Protein AF-0000000067173196 (afdb_homodimer)

Radius of gyration: 16.5 Å; Cα contacts (8 Å, |Δi|>4): 443; chains: 2; bounding box: 30×44×37 Å

pLDDT: mean 97.69, std 2.8, range [72.38, 98.94]

Organism: Mycolicibacterium smegmatis (strain ATCC 700084 / mc(2)155) (NCBI:txid246196)

Nearest PDB structures (foldseek):
  2fiu-assembly1_B  TM=9.518E-01  e=3.172E-11  Agrobacterium fabrum str. C58
  3lo3-assembly2_C  TM=9.460E-01  e=4.181E-09  Colwellia psychrerythraea 34H
  3kng-assembly1_B  TM=7.321E-01  e=1.560E-05  Streptomyces nogalater
  2gff-assembly1_A  TM=6.167E-01  e=2.262E-04  Yersinia pestis
  1xbw-assembly2_D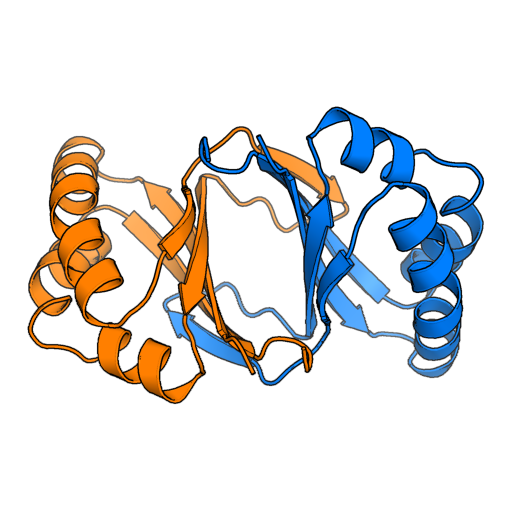  TM=5.711E-01  e=4.453E-02  Staphylococcus aureus subsp. aureus MW2

Solvent-accessible surface area (backbone atoms only — not comparable to full-atom values): 9704 Å² total; per-residue (Å²): 84,37,15,34,40,42,36,37,37,45,77,75,32,67,70,50,37,54,53,23,66,67,47,40,55,64,34,40,48,74,43,59,26,46,73,50,20,74,54,40,66,72,44,77,74,35,64,84,60,75,76,80,31,46,32,33,34,41,20,64,21,58,69,37,45,51,50,38,77,69,26,82,69,34,44,66,26,50,55,39,36,60,74,10,28,52,46,24,29,35,40,35,32,30,43,80,126,84,36,15,34,40,40,36,36,36,45,76,76,31,67,70,50,36,54,53,22,67,67,47,42,56,64,36,39,48,73,42,59,29,45,72,50,20,73,53,40,65,71,44,78,73,34,64,84,59,76,76,77,32,47,32,34,33,41,20,64,22,58,68,39,44,50,50,37,76,69,25,80,69,34,45,64,26,51,55,40,36,61,74,10,29,53,45,24,27,35,41,35,32,29,43,78,126

Structure (mmCIF, N/CA/C/O backbone):
data_AF-0000000067173196-model_v1
#
loop_
_entity.id
_entity.type
_entity.pdbx_description
1 polymer 'DUF1330 domain-containing protein'
#
loop_
_atom_site.group_PDB
_atom_site.id
_atom_site.type_symbol
_atom_site.label_atom_id
_atom_site.label_alt_id
_atom_site.label_comp_id
_atom_site.label_asym_id
_atom_site.label_entity_id
_atom_site.label_seq_id
_atom_site.pdbx_PDB_ins_code
_atom_site.Cartn_x
_atom_site.Cartn_y
_atom_site.Cartn_z
_atom_site.occupancy
_atom_site.B_iso_or_equiv
_atom_site.auth_seq_id
_atom_site.auth_comp_id
_atom_site.auth_asym_id
_atom_site.auth_atom_id
_atom_site.pdbx_PDB_model_num
ATOM 1 N N . MET A 1 1 ? -9.531 -6.77 12.766 1 94.38 1 MET A N 1
ATOM 2 C CA . MET A 1 1 ? -8.719 -6.84 11.562 1 94.38 1 MET A CA 1
ATOM 3 C C . MET A 1 1 ? -8.109 -5.48 11.234 1 94.38 1 MET A C 1
ATOM 5 O O . MET A 1 1 ? -8.805 -4.461 11.258 1 94.38 1 MET A O 1
ATOM 9 N N . SER A 1 2 ? -6.848 -5.414 10.953 1 98.56 2 SER A N 1
ATOM 10 C CA . SER A 1 2 ? -6.16 -4.152 10.703 1 98.56 2 SER A CA 1
ATOM 11 C C . SER A 1 2 ? -6.695 -3.471 9.445 1 98.56 2 SER A C 1
ATOM 13 O O . SER A 1 2 ? -7.41 -4.09 8.656 1 98.56 2 SER A O 1
ATOM 15 N N . ALA A 1 3 ? -6.457 -2.217 9.352 1 98.88 3 ALA A N 1
ATOM 16 C CA . ALA A 1 3 ? -6.738 -1.429 8.148 1 98.88 3 ALA A CA 1
ATOM 17 C C . ALA A 1 3 ? -5.516 -0.627 7.723 1 98.88 3 ALA A C 1
ATOM 19 O O . ALA A 1 3 ? -4.652 -0.306 8.547 1 98.88 3 ALA A O 1
ATOM 20 N N . TYR A 1 4 ? -5.473 -0.338 6.449 1 98.94 4 TYR A N 1
ATOM 21 C CA . TYR A 1 4 ? -4.312 0.361 5.91 1 98.94 4 TYR A CA 1
ATOM 22 C C . TYR A 1 4 ? -4.738 1.575 5.094 1 98.94 4 TYR A C 1
ATOM 24 O O . TYR A 1 4 ? -5.703 1.511 4.332 1 98.94 4 TYR A O 1
ATOM 32 N N . VAL A 1 5 ? -4.082 2.668 5.309 1 98.94 5 VAL A N 1
ATOM 33 C CA . VAL A 1 5 ? -4.184 3.85 4.457 1 98.94 5 VAL A CA 1
ATOM 34 C C . VAL A 1 5 ? -2.938 3.967 3.584 1 98.94 5 VAL A C 1
ATOM 36 O O . VAL A 1 5 ? -1.813 3.92 4.086 1 98.94 5 VAL A O 1
ATOM 39 N N . ILE A 1 6 ? -3.145 4.023 2.283 1 98.88 6 ILE A N 1
ATOM 40 C CA . ILE A 1 6 ? -2.055 4.211 1.332 1 98.88 6 ILE A CA 1
ATOM 41 C C . ILE A 1 6 ? -2.156 5.598 0.699 1 98.88 6 ILE A C 1
ATOM 43 O O . ILE A 1 6 ? -3.23 6.004 0.251 1 98.88 6 ILE A O 1
ATOM 47 N N . SER A 1 7 ? -1.082 6.297 0.733 1 98.69 7 SER A N 1
ATOM 48 C CA . SER A 1 7 ? -1.033 7.602 0.083 1 98.69 7 SER A CA 1
ATOM 49 C C . SER A 1 7 ? 0.011 7.625 -1.028 1 98.69 7 SER A C 1
ATOM 51 O O . SER A 1 7 ? 1.166 7.258 -0.81 1 98.69 7 SER A O 1
ATOM 53 N N . ASP A 1 8 ? -0.326 7.949 -2.213 1 98.25 8 ASP A N 1
ATOM 54 C CA . ASP A 1 8 ? 0.498 8.297 -3.367 1 98.25 8 ASP A CA 1
ATOM 55 C C . ASP A 1 8 ? 0.596 9.812 -3.539 1 98.25 8 ASP A C 1
ATOM 57 O O . ASP A 1 8 ? -0.374 10.461 -3.938 1 98.25 8 ASP A O 1
ATOM 61 N N . ILE A 1 9 ? 1.762 10.367 -3.24 1 98.19 9 ILE A N 1
ATOM 62 C CA . ILE A 1 9 ? 1.928 11.805 -3.055 1 98.19 9 ILE A CA 1
ATOM 63 C C . ILE A 1 9 ? 2.842 12.367 -4.141 1 98.19 9 ILE A C 1
ATOM 65 O O . ILE A 1 9 ? 3.959 11.875 -4.332 1 98.19 9 ILE A O 1
ATOM 69 N N . GLU A 1 10 ? 2.367 13.273 -4.914 1 98.19 10 GLU A N 1
ATOM 70 C CA . GLU A 1 10 ? 3.182 14.141 -5.754 1 98.19 10 GLU A CA 1
ATOM 71 C C . GLU A 1 10 ? 3.373 15.508 -5.102 1 98.19 10 GLU A C 1
ATOM 73 O O . GLU A 1 10 ? 2.438 16.312 -5.039 1 98.19 10 GLU A O 1
ATOM 78 N N . ILE A 1 11 ? 4.555 15.797 -4.684 1 98.19 11 ILE A N 1
ATOM 79 C CA . ILE A 1 11 ? 4.836 17.031 -3.941 1 98.19 11 ILE A CA 1
ATOM 80 C C . ILE A 1 11 ? 4.984 18.188 -4.914 1 98.19 11 ILE A C 1
ATOM 82 O O . ILE A 1 11 ? 5.781 18.125 -5.852 1 98.19 11 ILE A O 1
ATOM 86 N N . VAL A 1 12 ? 4.227 19.266 -4.68 1 97.81 12 VAL A N 1
ATOM 87 C CA . VAL A 1 12 ? 4.277 20.438 -5.555 1 97.81 12 VAL A CA 1
ATOM 88 C C . VAL A 1 12 ? 4.883 21.625 -4.805 1 97.81 12 VAL A C 1
ATOM 90 O O . VAL A 1 12 ? 5.402 22.547 -5.422 1 97.81 12 VAL A O 1
ATOM 93 N N . ASP A 1 13 ? 4.84 21.641 -3.479 1 98.38 13 ASP A N 1
ATOM 94 C CA . ASP A 1 13 ? 5.445 22.641 -2.59 1 98.38 13 ASP A CA 1
ATOM 95 C C . ASP A 1 13 ? 6.246 21.953 -1.481 1 98.38 13 ASP A C 1
ATOM 97 O O . ASP A 1 13 ? 5.727 21.719 -0.391 1 98.38 13 ASP A O 1
ATOM 101 N N . PRO A 1 14 ? 7.512 21.719 -1.733 1 97.56 14 PRO A N 1
ATOM 102 C CA . PRO A 1 14 ? 8.336 20.953 -0.8 1 97.56 14 PRO A CA 1
ATOM 103 C C . PRO A 1 14 ? 8.391 21.578 0.593 1 97.56 14 PRO A C 1
ATOM 105 O O . PRO A 1 14 ? 8.422 20.859 1.595 1 97.56 14 PRO A O 1
ATOM 108 N N . ALA A 1 15 ? 8.406 22.922 0.618 1 97.81 15 ALA A N 1
ATOM 109 C CA . ALA A 1 15 ? 8.484 23.578 1.921 1 97.81 15 ALA A CA 1
ATOM 110 C C . ALA A 1 15 ? 7.23 23.312 2.746 1 97.81 15 ALA A C 1
ATOM 112 O O . ALA A 1 15 ? 7.32 22.922 3.914 1 97.81 15 ALA A O 1
ATOM 113 N N . ALA A 1 16 ? 6.102 23.531 2.156 1 97.75 16 ALA A N 1
ATOM 114 C CA . ALA A 1 16 ? 4.84 23.266 2.842 1 97.75 16 ALA A CA 1
ATOM 115 C C . ALA A 1 16 ? 4.711 21.781 3.18 1 97.75 16 ALA A C 1
ATOM 117 O O . ALA A 1 16 ? 4.172 21.422 4.23 1 97.75 16 ALA A O 1
ATOM 118 N N . PHE A 1 17 ? 5.246 20.891 2.334 1 98.31 17 PHE A N 1
ATOM 119 C CA . PHE A 1 17 ? 5.137 19.453 2.574 1 98.31 17 PHE A CA 1
ATOM 120 C C . PHE A 1 17 ? 5.992 19.031 3.762 1 98.31 17 PHE A C 1
ATOM 122 O O . PHE A 1 17 ? 5.629 18.125 4.504 1 98.31 17 PHE A O 1
ATOM 129 N N . GLU A 1 18 ? 7.121 19.703 3.986 1 97.69 18 GLU A N 1
ATOM 130 C CA . GLU A 1 18 ? 7.926 19.422 5.172 1 97.69 18 GLU A CA 1
ATOM 131 C C . GLU A 1 18 ? 7.148 19.734 6.449 1 97.69 18 GLU A C 1
ATOM 133 O O . GLU A 1 18 ? 7.266 19 7.441 1 97.69 18 GLU A O 1
ATOM 138 N N . GLU A 1 19 ? 6.406 20.781 6.434 1 96.38 19 GLU A N 1
ATOM 139 C CA . GLU A 1 19 ? 5.543 21.094 7.562 1 96.38 19 GLU A CA 1
ATOM 140 C C . GLU A 1 19 ? 4.516 20 7.805 1 96.38 19 GLU A C 1
ATOM 142 O O . GLU A 1 19 ? 4.285 19.594 8.945 1 96.38 19 GLU A O 1
ATOM 147 N N . TYR A 1 20 ? 3.93 19.516 6.754 1 98.19 20 TYR A N 1
ATOM 148 C CA . TYR A 1 20 ? 2.967 18.422 6.848 1 98.19 20 TYR A CA 1
ATOM 149 C C . TYR A 1 20 ? 3.59 17.203 7.512 1 98.19 20 TYR A C 1
ATOM 151 O O . TYR A 1 20 ? 2.975 16.562 8.375 1 98.19 20 TYR A O 1
ATOM 159 N N . LYS A 1 21 ? 4.809 16.859 7.148 1 97.19 21 LYS A N 1
ATOM 160 C CA . LYS A 1 21 ? 5.492 15.68 7.676 1 97.19 21 LYS A CA 1
ATOM 161 C C . LYS A 1 21 ? 5.66 15.773 9.188 1 97.19 21 LYS A C 1
ATOM 163 O O . LYS A 1 21 ? 5.668 14.75 9.883 1 97.19 21 LYS A O 1
ATOM 168 N N . THR A 1 22 ? 5.719 16.984 9.695 1 95.81 22 THR A N 1
ATOM 169 C CA . THR A 1 22 ? 5.879 17.203 11.125 1 95.81 22 THR A CA 1
ATOM 170 C C . THR A 1 22 ? 4.531 17.125 11.836 1 95.81 22 THR A C 1
ATOM 172 O O . THR A 1 22 ? 4.449 16.656 12.977 1 95.81 22 THR A O 1
ATOM 175 N N . LEU A 1 23 ? 3.469 17.469 11.164 1 95.5 23 LEU A N 1
ATOM 176 C CA . LEU A 1 23 ? 2.154 17.625 11.773 1 95.5 23 LEU A CA 1
ATOM 177 C C . LEU A 1 23 ? 1.414 16.297 11.797 1 95.5 23 LEU A C 1
ATOM 179 O O . LEU A 1 23 ? 0.632 16.031 12.719 1 95.5 23 LEU A O 1
ATOM 183 N N . SER A 1 24 ? 1.616 15.438 10.914 1 96.62 24 SER A N 1
ATOM 184 C CA . SER A 1 24 ? 0.776 14.266 10.695 1 96.62 24 SER A CA 1
ATOM 185 C C . SER A 1 24 ? 1.05 13.18 11.734 1 96.62 24 SER A C 1
ATOM 187 O O . SER A 1 24 ? 0.118 12.617 12.305 1 96.62 24 SER A O 1
ATOM 189 N N . PRO A 1 25 ? 2.355 12.891 12.148 1 97.31 25 PRO A N 1
ATOM 190 C CA . PRO A 1 25 ? 2.641 11.688 12.938 1 97.31 25 PRO A CA 1
ATOM 191 C C . PRO A 1 25 ? 1.972 11.711 14.312 1 97.31 25 PRO A C 1
ATOM 193 O O . PRO A 1 25 ? 1.418 10.703 14.75 1 97.31 25 PRO A O 1
ATOM 196 N N . PRO A 1 26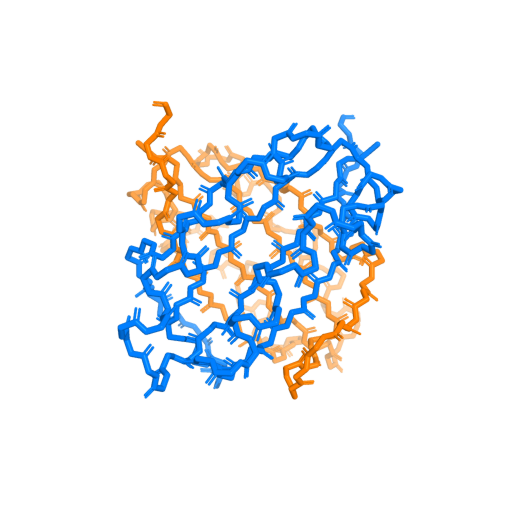 ? 1.892 12.852 14.977 1 97.44 26 PRO A N 1
ATOM 197 C CA . PRO A 1 26 ? 1.222 12.82 16.281 1 97.44 26 PRO A CA 1
ATOM 198 C C . PRO A 1 26 ? -0.246 12.414 16.172 1 97.44 26 PRO A C 1
ATOM 200 O O . PRO A 1 26 ? -0.752 11.695 17.047 1 97.44 26 PRO A O 1
ATOM 203 N N . SER A 1 27 ? -0.946 12.844 15.18 1 97.88 27 SER A N 1
ATOM 204 C CA . SER A 1 27 ? -2.35 12.477 15.008 1 97.88 27 SER A CA 1
ATOM 205 C C . SER A 1 27 ? -2.502 10.992 14.695 1 97.88 27 SER A C 1
ATOM 207 O O . SER A 1 27 ? -3.445 10.352 15.156 1 97.88 27 SER A O 1
ATOM 209 N N . VAL A 1 28 ? -1.596 10.422 13.891 1 98.56 28 VAL A N 1
ATOM 210 C CA . VAL A 1 28 ? -1.628 9.008 13.547 1 98.56 28 VAL A CA 1
ATOM 211 C C . VAL A 1 28 ? -1.532 8.164 14.812 1 98.56 28 VAL A C 1
ATOM 213 O O . VAL A 1 28 ? -2.348 7.262 15.031 1 98.56 28 VAL A O 1
ATOM 216 N N . ALA A 1 29 ? -0.597 8.508 15.688 1 98.31 29 ALA A N 1
ATOM 217 C CA . ALA A 1 29 ? -0.357 7.762 16.922 1 98.31 29 ALA A CA 1
ATOM 218 C C . ALA A 1 29 ? -1.569 7.828 17.844 1 98.31 29 ALA A C 1
ATOM 220 O O . ALA A 1 29 ? -1.91 6.84 18.5 1 98.31 29 ALA A O 1
ATOM 221 N N . LYS A 1 30 ? -2.205 8.914 17.875 1 98.06 30 LYS A N 1
ATOM 222 C CA . LYS A 1 30 ? -3.344 9.133 18.766 1 98.06 30 LYS A CA 1
ATOM 223 C C . LYS A 1 30 ? -4.469 8.141 18.469 1 98.06 30 LYS A C 1
ATOM 225 O O . LYS A 1 30 ? -5.211 7.75 19.375 1 98.06 30 LYS A O 1
ATOM 230 N N . TYR A 1 31 ? -4.578 7.715 17.266 1 98.38 31 TYR A N 1
ATOM 231 C CA . TYR A 1 31 ? -5.664 6.82 16.875 1 98.38 31 TYR A CA 1
ATOM 232 C C . TYR A 1 31 ? -5.152 5.398 16.672 1 98.38 31 TYR A C 1
ATOM 234 O O . TYR A 1 31 ? -5.793 4.598 15.984 1 98.38 31 TYR A O 1
ATOM 242 N N . GLY A 1 32 ? -3.943 5.164 17.219 1 98.31 32 GLY A N 1
ATOM 243 C CA . GLY A 1 32 ? -3.408 3.811 17.234 1 98.31 32 GLY A CA 1
ATOM 244 C C . GLY A 1 32 ? -2.746 3.42 15.93 1 98.31 32 GLY A C 1
ATOM 245 O O . GLY A 1 32 ? -2.492 2.238 15.68 1 98.31 32 GLY A O 1
ATOM 246 N N . GLY A 1 33 ? -2.459 4.395 15.078 1 98.62 33 GLY A N 1
ATOM 247 C CA . GLY A 1 33 ? -1.819 4.109 13.805 1 98.62 33 GLY A CA 1
ATOM 248 C C . GLY A 1 33 ? -0.304 4.121 13.883 1 98.62 33 GLY A C 1
ATOM 249 O O . GLY A 1 33 ? 0.268 4.535 14.891 1 98.62 33 GLY A O 1
ATOM 250 N N . ARG A 1 34 ? 0.29 3.6 12.859 1 98.44 34 ARG A N 1
ATOM 251 C CA . ARG A 1 34 ? 1.732 3.699 12.664 1 98.44 34 ARG A CA 1
ATOM 252 C C . ARG A 1 34 ? 2.09 3.656 11.18 1 98.44 34 ARG A C 1
ATOM 254 O O . ARG A 1 34 ? 1.348 3.09 10.375 1 98.44 34 ARG A O 1
ATOM 261 N N . PHE A 1 35 ? 3.246 4.207 10.891 1 98.69 35 PHE A N 1
ATOM 262 C CA . PHE A 1 35 ? 3.77 4.141 9.531 1 98.69 35 PHE A CA 1
ATOM 263 C C . PHE A 1 35 ? 4.492 2.82 9.289 1 98.69 35 PHE A C 1
ATOM 265 O O . PHE A 1 35 ? 5.359 2.43 10.078 1 98.69 35 PHE A O 1
ATOM 272 N N . LEU A 1 36 ? 4.133 2.193 8.258 1 98.81 36 LEU A N 1
ATOM 273 C CA . LEU A 1 36 ? 4.891 1.038 7.789 1 98.81 36 LEU A CA 1
ATOM 274 C C . LEU A 1 36 ? 5.922 1.451 6.746 1 98.81 36 LEU A C 1
ATOM 276 O O . LEU A 1 36 ? 7.031 0.919 6.719 1 98.81 36 LEU A O 1
ATOM 280 N N . ALA A 1 37 ? 5.562 2.336 5.855 1 98.81 37 ALA A N 1
ATOM 281 C CA . ALA A 1 37 ? 6.395 3.008 4.863 1 98.81 37 ALA A CA 1
ATOM 282 C C . ALA A 1 37 ? 6.066 4.496 4.785 1 98.81 37 ALA A C 1
ATOM 284 O O . ALA A 1 37 ? 4.906 4.891 4.914 1 98.81 37 ALA A O 1
ATOM 285 N N . ARG A 1 38 ? 7.051 5.328 4.559 1 98.5 38 ARG A N 1
ATOM 286 C CA . ARG A 1 38 ? 6.879 6.777 4.59 1 98.5 38 ARG A CA 1
ATOM 287 C C . ARG A 1 38 ? 7.887 7.469 3.676 1 98.5 38 ARG A C 1
ATOM 289 O O . ARG A 1 38 ? 8.766 8.195 4.148 1 98.5 38 ARG A O 1
ATOM 296 N N . GLY A 1 39 ? 7.719 7.148 2.312 1 98.12 39 GLY A N 1
ATOM 297 C CA . GLY A 1 39 ? 8.57 7.793 1.325 1 98.12 39 GLY A CA 1
ATOM 298 C C . GLY A 1 39 ? 9.883 7.066 1.105 1 98.12 39 GLY A C 1
ATOM 299 O O . GLY A 1 39 ? 10.852 7.664 0.638 1 98.12 39 GLY A O 1
ATOM 300 N N . GLY A 1 40 ? 10 5.848 1.489 1 97.81 40 GLY A N 1
ATOM 301 C CA . GLY A 1 40 ? 11.203 5.059 1.25 1 97.81 40 GLY A CA 1
ATOM 302 C C . GLY A 1 40 ? 11.445 4.773 -0.22 1 97.81 40 GLY A C 1
ATOM 303 O O . GLY A 1 40 ? 10.641 5.164 -1.074 1 97.81 40 GLY A O 1
ATOM 304 N N . ASP A 1 41 ? 12.625 4.152 -0.487 1 98.12 41 ASP A N 1
ATOM 305 C CA . ASP A 1 41 ? 12.953 3.803 -1.864 1 98.12 41 ASP A CA 1
ATOM 306 C C . ASP A 1 41 ? 11.797 3.082 -2.545 1 98.12 41 ASP A C 1
ATOM 308 O O . ASP A 1 41 ? 11.18 2.193 -1.953 1 98.12 41 ASP A O 1
ATOM 312 N N . LEU A 1 42 ? 11.516 3.518 -3.76 1 98.56 42 LEU A N 1
ATOM 313 C CA . LEU A 1 42 ? 10.367 3.02 -4.512 1 98.56 42 LEU A CA 1
ATOM 314 C C . LEU A 1 42 ? 10.805 2.459 -5.863 1 98.56 42 LEU A C 1
ATOM 316 O O . LEU A 1 42 ? 11.57 3.1 -6.586 1 98.56 42 LEU A O 1
ATOM 320 N N . GLU A 1 43 ? 10.398 1.263 -6.125 1 98.44 43 GLU A N 1
ATOM 321 C CA . GLU A 1 43 ? 10.609 0.646 -7.43 1 98.44 43 GLU A CA 1
ATOM 322 C C . GLU A 1 43 ? 9.281 0.333 -8.109 1 98.44 43 GLU A C 1
ATOM 324 O O . GLU A 1 43 ? 8.398 -0.293 -7.512 1 98.44 43 GLU A O 1
ATOM 329 N N . ILE A 1 44 ? 9.141 0.84 -9.359 1 98.31 44 ILE A N 1
ATOM 330 C CA . ILE A 1 44 ? 8.008 0.463 -10.195 1 98.31 44 ILE A CA 1
ATOM 331 C C . ILE A 1 44 ? 8.32 -0.836 -10.93 1 98.31 44 ILE A C 1
ATOM 333 O O . ILE A 1 44 ? 9.266 -0.896 -11.727 1 98.31 44 ILE A O 1
ATOM 337 N N . LEU A 1 45 ? 7.523 -1.85 -10.734 1 98.19 45 LEU A N 1
ATOM 338 C CA . LEU A 1 45 ? 7.879 -3.178 -11.227 1 98.19 45 LEU A CA 1
ATOM 339 C C . LEU A 1 45 ? 7.023 -3.562 -12.43 1 98.19 45 LEU A C 1
ATOM 341 O O . LEU A 1 45 ? 7.508 -4.215 -13.359 1 98.19 45 LEU A O 1
ATOM 345 N N . GLU A 1 46 ? 5.781 -3.277 -12.344 1 97.75 46 GLU A N 1
ATOM 346 C CA . GLU A 1 46 ? 4.863 -3.551 -13.445 1 97.75 46 GLU A CA 1
ATOM 347 C C . GLU A 1 46 ? 3.832 -2.438 -13.594 1 97.75 46 GLU A C 1
ATOM 349 O O . GLU A 1 46 ? 3.412 -1.836 -12.602 1 97.75 46 GLU A O 1
ATOM 354 N N . GLY A 1 47 ? 3.406 -2.164 -14.844 1 96.69 47 GLY A N 1
ATOM 355 C CA . GLY A 1 47 ? 2.199 -1.414 -15.148 1 96.69 47 GLY A CA 1
ATOM 356 C C . GLY A 1 47 ? 2.438 0.08 -15.258 1 96.69 47 GLY A C 1
ATOM 357 O O . GLY A 1 47 ? 3.584 0.532 -15.266 1 96.69 47 GLY A O 1
ATOM 358 N N . ASP A 1 48 ? 1.308 0.822 -15.344 1 93.94 48 ASP A N 1
ATOM 359 C CA . ASP A 1 48 ? 1.366 2.246 -15.656 1 93.94 48 ASP A CA 1
ATOM 360 C C . ASP A 1 48 ? 1.183 3.094 -14.398 1 93.94 48 ASP A C 1
ATOM 362 O O . ASP A 1 48 ? 1.285 4.32 -14.453 1 93.94 48 ASP A O 1
ATOM 366 N N . TRP A 1 49 ? 0.872 2.42 -13.266 1 95.12 49 TRP A N 1
ATOM 367 C CA . TRP A 1 49 ? 0.869 3.152 -12.008 1 95.12 49 TRP A CA 1
ATOM 368 C C . TRP A 1 49 ? 2.287 3.533 -11.594 1 95.12 49 TRP A C 1
ATOM 370 O O . TRP A 1 49 ? 3.09 2.67 -11.234 1 95.12 49 TRP A O 1
ATOM 380 N N . VAL A 1 50 ? 2.539 4.883 -11.656 1 94.94 50 VAL A N 1
ATOM 381 C CA . VAL A 1 50 ? 3.887 5.375 -11.391 1 94.94 50 VAL A CA 1
ATOM 382 C C . VAL A 1 50 ? 3.857 6.355 -10.219 1 94.94 50 VAL A C 1
ATOM 384 O O . VAL A 1 50 ? 4.066 7.559 -10.406 1 94.94 50 VAL A O 1
ATOM 387 N N . PRO A 1 51 ? 3.648 5.82 -9.062 1 96.88 51 PRO A N 1
ATOM 388 C CA . PRO A 1 51 ? 3.662 6.707 -7.891 1 96.88 51 PRO A CA 1
ATOM 389 C C . PRO A 1 51 ? 5.027 7.344 -7.652 1 96.88 51 PRO A C 1
ATOM 391 O O . PRO A 1 51 ? 6.047 6.824 -8.109 1 96.88 51 PRO A O 1
ATOM 394 N N . GLN A 1 52 ? 5.016 8.461 -6.988 1 95.62 52 GLN A N 1
ATOM 395 C CA . GLN A 1 52 ? 6.27 9.164 -6.734 1 95.62 52 GLN A CA 1
ATOM 396 C C . GLN A 1 52 ? 6.723 8.969 -5.289 1 95.62 52 GLN A C 1
ATOM 398 O O . GLN A 1 52 ? 7.902 8.727 -5.031 1 95.62 52 GLN A O 1
ATOM 403 N N . ARG A 1 53 ? 5.895 9.234 -4.305 1 98.12 53 ARG A N 1
ATOM 404 C CA . ARG A 1 53 ? 6.145 9.047 -2.881 1 98.12 53 ARG A CA 1
ATOM 405 C C . ARG A 1 53 ? 4.996 8.289 -2.221 1 98.12 53 ARG A C 1
ATOM 407 O O . ARG A 1 53 ? 3.848 8.734 -2.264 1 98.12 53 ARG A O 1
ATOM 414 N N . LEU A 1 54 ? 5.316 7.152 -1.646 1 98.69 54 LEU A N 1
ATOM 415 C CA . LEU A 1 54 ? 4.27 6.336 -1.046 1 98.69 54 LEU A CA 1
ATOM 416 C C . LEU A 1 54 ? 4.418 6.289 0.471 1 98.69 54 LEU A C 1
ATOM 418 O O . LEU A 1 54 ? 5.531 6.195 0.987 1 98.69 54 LEU A O 1
ATOM 422 N N . ALA A 1 55 ? 3.307 6.363 1.122 1 98.81 55 ALA A N 1
ATOM 423 C CA . ALA A 1 55 ? 3.229 6.004 2.535 1 98.81 55 ALA A CA 1
ATOM 424 C C . ALA A 1 55 ? 2.186 4.914 2.768 1 98.81 55 ALA A C 1
ATOM 426 O O . ALA A 1 55 ? 1.185 4.84 2.053 1 98.81 55 ALA A O 1
ATOM 427 N N . ILE A 1 56 ? 2.492 4.059 3.627 1 98.94 56 ILE A N 1
ATOM 428 C CA . ILE A 1 56 ? 1.56 3.059 4.133 1 98.94 56 ILE A CA 1
ATOM 429 C C . ILE A 1 56 ? 1.392 3.223 5.641 1 98.94 56 ILE A C 1
ATOM 431 O O . ILE A 1 56 ? 2.369 3.166 6.391 1 98.94 56 ILE A O 1
ATOM 435 N N . LEU A 1 57 ? 0.188 3.439 6.066 1 98.88 57 LEU A N 1
ATOM 436 C CA . LEU A 1 57 ? -0.154 3.49 7.484 1 98.88 57 LEU A CA 1
ATOM 437 C C . LEU A 1 57 ? -1.003 2.287 7.883 1 98.88 57 LEU A C 1
ATOM 439 O O . LEU A 1 57 ? -1.886 1.869 7.129 1 98.88 57 LEU A O 1
ATOM 443 N N . GLU A 1 58 ? -0.763 1.782 9.031 1 98.88 58 GLU A N 1
ATOM 444 C CA . GLU A 1 58 ? -1.563 0.714 9.617 1 98.88 58 GLU A CA 1
ATOM 445 C C . GLU A 1 58 ? -2.338 1.215 10.836 1 98.88 58 GLU A C 1
ATOM 447 O O . GLU A 1 58 ? -1.791 1.933 11.672 1 98.88 58 GLU A O 1
ATOM 452 N N . PHE A 1 59 ? -3.574 0.862 10.906 1 98.88 59 PHE A N 1
ATOM 453 C CA . PHE A 1 59 ? -4.441 1.114 12.055 1 98.88 59 PHE A CA 1
ATOM 454 C C . PHE A 1 59 ? -5 -0.191 12.609 1 98.88 59 PHE A C 1
ATOM 456 O O . PHE A 1 59 ? -5.016 -1.21 11.914 1 98.88 59 PHE A O 1
ATOM 463 N N . PRO A 1 60 ? -5.492 -0.149 13.867 1 98.69 60 PRO A N 1
ATOM 464 C CA . PRO A 1 60 ? -6.023 -1.38 14.461 1 98.69 60 PRO A CA 1
ATOM 465 C C . PRO A 1 60 ? -7.23 -1.927 13.703 1 98.69 60 PRO A C 1
ATOM 467 O O . PRO A 1 60 ? -7.465 -3.137 13.703 1 98.69 60 PRO A O 1
ATOM 470 N N . ASP A 1 61 ? -8.039 -1.069 13.156 1 98.5 61 ASP A N 1
ATOM 471 C CA . ASP A 1 61 ? -9.195 -1.453 12.352 1 98.5 61 ASP A CA 1
ATOM 472 C C . ASP A 1 61 ? -9.68 -0.284 11.5 1 98.5 61 ASP A C 1
ATOM 474 O O . ASP A 1 61 ? -9.125 0.816 11.57 1 98.5 61 ASP A O 1
ATOM 478 N N . VAL A 1 62 ? -10.648 -0.562 10.672 1 98.44 62 VAL A N 1
ATOM 479 C CA . VAL A 1 62 ? -11.18 0.425 9.734 1 98.44 62 VAL A CA 1
ATOM 480 C C . VAL A 1 62 ? -11.766 1.606 10.508 1 98.44 62 VAL A C 1
ATOM 482 O O . VAL A 1 62 ? -11.602 2.76 10.102 1 98.44 62 VAL A O 1
ATOM 485 N N . ASP A 1 63 ? -12.484 1.349 11.609 1 98.56 63 ASP A N 1
ATOM 486 C CA . ASP A 1 63 ? -13.094 2.424 12.383 1 98.56 63 ASP A CA 1
ATOM 487 C C . ASP A 1 63 ? -12.031 3.391 12.906 1 98.56 63 ASP A C 1
ATOM 489 O O . ASP A 1 63 ? -12.219 4.609 12.867 1 98.56 63 ASP A O 1
ATOM 493 N N . ALA A 1 64 ? -10.953 2.875 13.352 1 98.75 64 ALA A N 1
ATOM 494 C CA . ALA A 1 64 ? -9.859 3.713 13.844 1 98.75 64 ALA A CA 1
ATOM 495 C C . ALA A 1 64 ? -9.273 4.562 12.719 1 98.75 64 ALA A C 1
ATOM 497 O O . ALA A 1 64 ? -8.992 5.746 12.906 1 98.75 64 ALA A O 1
ATOM 498 N N . ALA A 1 65 ? -9.047 3.986 11.57 1 98.81 65 ALA A N 1
ATOM 499 C CA . ALA A 1 65 ? -8.531 4.719 10.422 1 98.81 65 ALA A CA 1
ATOM 500 C C . ALA A 1 65 ? -9.469 5.855 10.023 1 98.81 65 ALA A C 1
ATOM 502 O O . ALA A 1 65 ? -9.023 6.984 9.797 1 98.81 65 ALA A O 1
ATOM 503 N N . ARG A 1 66 ? -10.727 5.516 9.969 1 98.5 66 ARG A N 1
ATOM 504 C CA . ARG A 1 66 ? -11.719 6.52 9.594 1 98.5 66 ARG A CA 1
ATOM 505 C C . ARG A 1 66 ? -11.789 7.633 10.633 1 98.5 66 ARG A C 1
ATOM 507 O O . ARG A 1 66 ? -11.93 8.805 10.289 1 98.5 66 ARG A O 1
ATOM 514 N N . ALA A 1 67 ? -11.773 7.234 11.875 1 98.62 67 ALA A N 1
ATOM 515 C CA . ALA A 1 67 ? -11.773 8.227 12.945 1 98.62 67 ALA A CA 1
ATOM 516 C C . ALA A 1 67 ? -10.594 9.18 12.812 1 98.62 67 ALA A C 1
ATOM 518 O O . ALA A 1 67 ? -10.727 10.391 13.023 1 98.62 67 ALA A O 1
ATOM 519 N N . TRP A 1 68 ? -9.469 8.641 12.5 1 98.75 68 TRP A N 1
ATOM 520 C CA . TRP A 1 68 ? -8.297 9.477 12.273 1 98.75 68 TRP A CA 1
ATOM 521 C C . TRP A 1 68 ? -8.508 10.406 11.086 1 98.75 68 TRP A C 1
ATOM 523 O O . TRP A 1 68 ? -8.289 11.617 11.188 1 98.75 68 TRP A O 1
ATOM 533 N N . LEU A 1 69 ? -8.922 9.867 9.984 1 98.5 69 LEU A N 1
ATOM 534 C CA . LEU A 1 69 ? -9.078 10.617 8.742 1 98.5 69 LEU A CA 1
ATOM 535 C C . LEU A 1 69 ? -10.062 11.773 8.922 1 98.5 69 LEU A C 1
ATOM 537 O O . LEU A 1 69 ? -9.93 12.812 8.273 1 98.5 69 LEU A O 1
ATOM 541 N N . GLU A 1 70 ? -10.992 11.609 9.875 1 97.94 70 GLU A N 1
ATOM 542 C CA . GLU A 1 70 ? -12.031 12.609 10.086 1 97.94 70 GLU A CA 1
ATOM 543 C C . GLU A 1 70 ? -11.742 13.445 11.328 1 97.94 70 GLU A C 1
ATOM 545 O O . GLU A 1 70 ? -12.57 14.266 11.734 1 97.94 70 GLU A O 1
ATOM 550 N N . SER A 1 71 ? -10.672 13.297 11.93 1 98.25 71 SER A N 1
ATOM 551 C CA . SER A 1 71 ? -10.391 13.836 13.258 1 98.25 71 SER A CA 1
ATOM 552 C C . SER A 1 71 ? -10.008 15.312 13.18 1 98.25 71 SER A C 1
ATOM 554 O O . SER A 1 71 ? -9.43 15.758 12.188 1 98.25 71 SER A O 1
ATOM 556 N N . VAL A 1 72 ? -10.305 16.047 14.219 1 97.81 72 VAL A N 1
ATOM 557 C CA . VAL A 1 72 ? -9.898 17.438 14.359 1 97.81 72 VAL A CA 1
ATOM 558 C C . VAL A 1 72 ? -8.375 17.516 14.508 1 97.81 72 VAL A C 1
ATOM 560 O O . VAL A 1 72 ? -7.766 18.531 14.156 1 97.81 72 VAL A O 1
ATOM 563 N N . GLU A 1 73 ? -7.746 16.422 15.016 1 97.38 73 GLU A N 1
ATOM 564 C CA . GLU A 1 73 ? -6.297 16.391 15.203 1 97.38 73 GLU A CA 1
ATOM 565 C C . GLU A 1 73 ? -5.566 16.312 13.867 1 97.38 73 GLU A C 1
ATOM 567 O O . GLU A 1 73 ? -4.488 16.891 13.703 1 97.38 73 GLU A O 1
ATOM 572 N N . TYR A 1 74 ? -6.164 15.594 12.891 1 98.19 74 TYR A N 1
ATOM 573 C CA . TYR A 1 74 ? -5.504 15.414 11.602 1 98.19 74 TYR A CA 1
ATOM 574 C C . TYR A 1 74 ? -5.832 16.562 10.656 1 98.19 74 TYR A C 1
ATOM 576 O O . TYR A 1 74 ? -5.07 16.844 9.727 1 98.19 74 TYR A O 1
ATOM 584 N N . ALA A 1 75 ? -6.922 17.281 10.859 1 97.94 75 ALA A N 1
ATOM 585 C CA . ALA A 1 75 ? -7.473 18.266 9.938 1 97.94 75 ALA A CA 1
ATOM 586 C C . ALA A 1 75 ? -6.43 19.312 9.57 1 97.94 75 ALA A C 1
ATOM 588 O O . ALA A 1 75 ? -6.25 19.625 8.391 1 97.94 75 ALA A O 1
ATOM 589 N N . PRO A 1 76 ? -5.676 19.891 10.547 1 97.5 76 PRO A N 1
ATOM 590 C CA . PRO A 1 76 ? -4.672 20.891 10.148 1 97.5 76 PRO A CA 1
ATOM 591 C C . PRO A 1 76 ? -3.607 20.312 9.219 1 97.5 76 PRO A C 1
ATOM 593 O O . PRO A 1 76 ? -3.193 20.969 8.258 1 97.5 76 PRO A O 1
ATOM 596 N N . ALA A 1 77 ? -3.09 19.094 9.484 1 98.12 77 ALA A N 1
ATOM 597 C CA . ALA A 1 77 ? -2.109 18.438 8.617 1 98.12 77 ALA A CA 1
ATOM 598 C C . ALA A 1 77 ? -2.686 18.188 7.23 1 98.12 77 ALA A C 1
ATOM 600 O O . ALA A 1 77 ? -2.016 18.422 6.219 1 98.12 77 ALA A O 1
ATOM 601 N N . ARG A 1 78 ? -3.928 17.703 7.16 1 98.06 78 ARG A N 1
ATOM 602 C CA . ARG A 1 78 ? -4.598 17.453 5.891 1 98.06 78 ARG A CA 1
ATOM 603 C C . ARG A 1 78 ? -4.648 18.719 5.039 1 98.06 78 ARG A C 1
ATOM 605 O O . ARG A 1 78 ? -4.387 18.672 3.834 1 98.06 78 ARG A O 1
ATOM 612 N N . GLU A 1 79 ? -5.059 19.844 5.684 1 97.94 79 GLU A N 1
ATOM 613 C CA . GLU A 1 79 ? -5.141 21.109 4.965 1 97.94 79 GLU A CA 1
ATOM 614 C C . GLU A 1 79 ? -3.791 21.484 4.352 1 97.94 79 GLU A C 1
ATOM 616 O O . GLU A 1 79 ? -3.721 21.875 3.188 1 97.94 79 GLU A O 1
ATOM 621 N N . VAL A 1 80 ? -2.766 21.391 5.148 1 98.31 80 VAL A N 1
ATOM 622 C CA . VAL A 1 80 ? -1.426 21.703 4.66 1 98.31 80 VAL A CA 1
ATOM 623 C C . VAL A 1 80 ? -1.064 20.75 3.518 1 98.31 80 VAL A C 1
ATOM 625 O O . VAL A 1 80 ? -0.556 21.188 2.48 1 98.31 80 VAL A O 1
ATOM 628 N N . ARG A 1 81 ? -1.283 19.375 3.684 1 98.5 81 ARG A N 1
ATOM 629 C CA . ARG A 1 81 ? -0.962 18.375 2.666 1 98.5 81 ARG A CA 1
ATOM 630 C C . ARG A 1 81 ? -1.669 18.688 1.352 1 98.5 81 ARG A C 1
ATOM 632 O O . ARG A 1 81 ? -1.057 18.641 0.284 1 98.5 81 ARG A O 1
ATOM 639 N N . GLN A 1 82 ? -2.939 19.094 1.402 1 97.94 82 GLN A N 1
ATOM 640 C CA . GLN A 1 82 ? -3.754 19.328 0.215 1 97.94 82 GLN A CA 1
ATOM 641 C C . GLN A 1 82 ? -3.27 20.562 -0.55 1 97.94 82 GLN A C 1
ATOM 643 O O . GLN A 1 82 ? -3.41 20.625 -1.772 1 97.94 82 GLN A O 1
ATOM 648 N N . GLY A 1 83 ? -2.727 21.469 0.152 1 97.81 83 GLY A N 1
ATOM 649 C CA . GLY A 1 83 ? -2.143 22.625 -0.504 1 97.81 83 GLY A CA 1
ATOM 650 C C . GLY A 1 83 ? -0.742 22.375 -1.03 1 97.81 83 GLY A C 1
ATOM 651 O O . GLY A 1 83 ? -0.272 23.078 -1.927 1 97.81 83 GLY A O 1
ATOM 652 N N . ALA A 1 84 ? -0.081 21.344 -0.581 1 98.38 84 ALA A N 1
ATOM 653 C CA . ALA A 1 84 ? 1.343 21.141 -0.835 1 98.38 84 ALA A CA 1
ATOM 654 C C . ALA A 1 84 ? 1.562 20.016 -1.846 1 98.38 84 ALA A C 1
ATOM 656 O O . ALA A 1 84 ? 2.668 19.859 -2.369 1 98.38 84 ALA A O 1
ATOM 657 N N . ALA A 1 85 ? 0.503 19.188 -2.129 1 98.19 85 ALA A N 1
ATOM 658 C CA . ALA A 1 85 ? 0.707 17.969 -2.908 1 98.19 85 ALA A CA 1
ATOM 659 C C . ALA A 1 85 ? -0.588 17.531 -3.584 1 98.19 85 ALA A C 1
ATOM 661 O O . ALA A 1 85 ? -1.682 17.797 -3.086 1 98.19 85 ALA A O 1
ATOM 662 N N . LYS A 1 86 ? -0.468 16.906 -4.699 1 98 86 LYS A N 1
ATOM 663 C CA . LYS A 1 86 ? -1.526 16.062 -5.238 1 98 86 LYS A CA 1
ATOM 664 C C . LYS A 1 86 ? -1.477 14.664 -4.633 1 98 86 LYS A C 1
ATOM 666 O O . LYS A 1 86 ? -0.428 14.016 -4.637 1 98 86 LYS A O 1
ATOM 671 N N . THR A 1 87 ? -2.596 14.266 -4.117 1 98.19 87 THR A N 1
ATOM 672 C CA . THR A 1 87 ? -2.596 13.039 -3.334 1 98.19 87 THR A CA 1
ATOM 673 C C . THR A 1 87 ? -3.623 12.047 -3.881 1 98.19 87 THR A C 1
ATOM 675 O O . THR A 1 87 ? -4.762 12.422 -4.164 1 98.19 87 THR A O 1
ATOM 678 N N . GLY A 1 88 ? -3.199 10.844 -4.199 1 98.19 88 GLY A N 1
ATOM 679 C CA . GLY A 1 88 ? -4.105 9.703 -4.152 1 98.19 88 GLY A CA 1
ATOM 680 C C . GLY A 1 88 ? -4.148 9.031 -2.795 1 98.19 88 GLY A C 1
ATOM 681 O O . GLY A 1 88 ? -3.105 8.688 -2.23 1 98.19 88 GLY A O 1
ATOM 682 N N . LEU A 1 89 ? -5.301 8.914 -2.189 1 98.62 89 LEU A N 1
ATOM 683 C CA . LEU A 1 89 ? -5.469 8.367 -0.847 1 98.62 89 LEU A CA 1
ATOM 684 C C . LEU A 1 89 ? -6.559 7.301 -0.827 1 98.62 89 LEU A C 1
ATOM 686 O O . LEU A 1 89 ? -7.672 7.531 -1.302 1 98.62 89 LEU A O 1
ATOM 690 N N . VAL A 1 90 ? -6.191 6.145 -0.292 1 98.81 90 VAL A N 1
ATOM 691 C CA . VAL A 1 90 ? -7.18 5.074 -0.204 1 98.81 90 VAL A CA 1
ATOM 692 C C . VAL A 1 90 ? -7.098 4.402 1.165 1 98.81 90 VAL A C 1
ATOM 694 O O . VAL A 1 90 ? -6.086 4.52 1.859 1 98.81 90 VAL A O 1
ATOM 697 N N . LEU A 1 91 ? -8.172 3.777 1.577 1 98.88 91 LEU A N 1
ATOM 698 C CA . LEU A 1 91 ? -8.289 2.926 2.754 1 98.88 91 LEU A CA 1
ATOM 699 C C . LEU A 1 91 ? -8.664 1.5 2.359 1 98.88 91 LEU A C 1
ATOM 701 O O . LEU A 1 91 ? -9.609 1.292 1.592 1 98.88 91 LEU A O 1
ATOM 705 N N . VAL A 1 92 ? -7.871 0.54 2.838 1 98.88 92 VAL A N 1
ATOM 706 C CA . VAL A 1 92 ? -8.148 -0.849 2.484 1 98.88 92 VAL A CA 1
ATOM 707 C C . VAL A 1 92 ? -8.125 -1.716 3.742 1 98.88 92 VAL A C 1
ATOM 709 O O . VAL A 1 92 ? -7.285 -1.528 4.621 1 98.88 92 VAL A O 1
ATOM 712 N N . SER A 1 93 ? -9.078 -2.67 3.848 1 98.81 93 SER A N 1
ATOM 713 C CA . SER A 1 93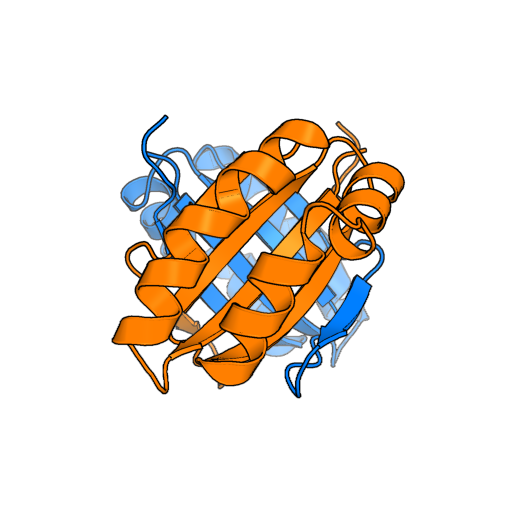 ? -9.156 -3.59 4.977 1 98.81 93 SER A CA 1
ATOM 714 C C . SER A 1 93 ? -8.07 -4.652 4.902 1 98.81 93 SER A C 1
ATOM 716 O O . SER A 1 93 ? -7.773 -5.172 3.826 1 98.81 93 SER A O 1
ATOM 718 N N . GLY A 1 94 ? -7.488 -4.938 6.094 1 98.69 94 GLY A N 1
ATOM 719 C CA . GLY A 1 94 ? -6.492 -5.992 6.176 1 98.69 94 GLY A CA 1
ATOM 720 C C . GLY A 1 94 ? -7.094 -7.387 6.168 1 98.69 94 GLY A C 1
ATOM 721 O O . GLY A 1 94 ? -8.312 -7.539 6.117 1 98.69 94 GLY A O 1
ATOM 722 N N . VAL A 1 95 ? -6.191 -8.367 6.035 1 98.38 95 VAL A N 1
ATOM 723 C CA . VAL A 1 95 ? -6.609 -9.758 6.164 1 98.38 95 VAL A CA 1
ATOM 724 C C . VAL A 1 95 ? -6.805 -10.102 7.641 1 98.38 95 VAL A C 1
ATOM 726 O O . VAL A 1 95 ? -6.254 -9.43 8.516 1 98.38 95 VAL A O 1
ATOM 729 N N . PRO A 1 96 ? -7.688 -11.102 7.879 1 92.88 96 PRO A N 1
ATOM 730 C CA . PRO A 1 96 ? -7.816 -11.539 9.266 1 92.88 96 PRO A CA 1
ATOM 731 C C . PRO A 1 96 ? -6.504 -12.055 9.852 1 92.88 96 PRO A C 1
ATOM 733 O O . PRO A 1 96 ? -5.699 -12.648 9.133 1 92.88 96 PRO A O 1
ATOM 736 N N . GLY A 1 97 ? -6.113 -11.562 11.125 1 72.38 97 GLY A N 1
ATOM 737 C CA . GLY A 1 97 ? -4.922 -12.023 11.82 1 72.38 97 GLY A CA 1
ATOM 738 C C . GLY A 1 97 ? -4.969 -13.5 12.164 1 72.38 97 GLY A C 1
ATOM 739 O O . GLY A 1 97 ? -6.043 -14.102 12.219 1 72.38 97 GLY A O 1
ATOM 740 N N . MET B 1 1 ? 15.164 -3.617 7.867 1 94.5 1 MET B N 1
ATOM 741 C CA . MET B 1 1 ? 13.969 -2.822 7.629 1 94.5 1 MET B CA 1
ATOM 742 C C . MET B 1 1 ? 13.023 -3.541 6.672 1 94.5 1 MET B C 1
ATOM 744 O O . MET B 1 1 ? 13.453 -4.051 5.633 1 94.5 1 MET B O 1
ATOM 748 N N . SER B 1 2 ? 11.766 -3.611 6.98 1 98.56 2 SER B N 1
ATOM 749 C CA . SER B 1 2 ? 10.805 -4.34 6.164 1 98.56 2 SER B CA 1
ATOM 750 C C . SER B 1 2 ? 10.648 -3.699 4.789 1 98.56 2 SER B C 1
ATOM 752 O O . SER B 1 2 ? 11.102 -2.574 4.566 1 98.56 2 SER B O 1
ATOM 754 N N . ALA B 1 3 ? 10.141 -4.441 3.879 1 98.88 3 ALA B N 1
ATOM 755 C CA . ALA B 1 3 ? 9.758 -3.963 2.553 1 98.88 3 ALA B CA 1
ATOM 756 C C . ALA B 1 3 ? 8.328 -4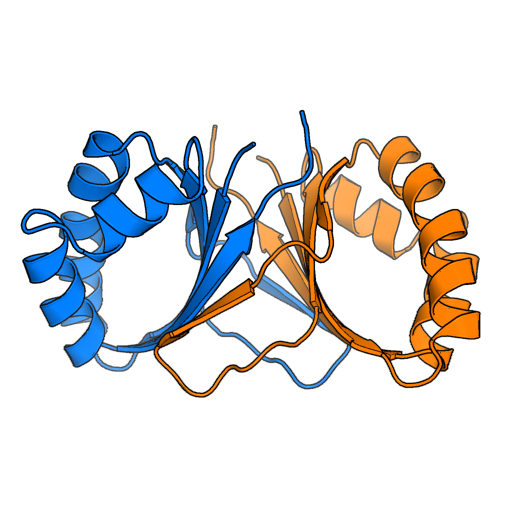.379 2.209 1 98.88 3 ALA B C 1
ATOM 758 O O . ALA B 1 3 ? 7.82 -5.371 2.734 1 98.88 3 ALA B O 1
ATOM 759 N N . TYR B 1 4 ? 7.734 -3.604 1.35 1 98.94 4 TYR B N 1
ATOM 760 C CA . TYR B 1 4 ? 6.344 -3.857 1.001 1 98.94 4 TYR B CA 1
ATOM 761 C C . TYR B 1 4 ? 6.156 -3.904 -0.511 1 98.94 4 TYR B C 1
ATOM 763 O O . TYR B 1 4 ? 6.73 -3.09 -1.238 1 98.94 4 TYR B O 1
ATOM 771 N N . VAL B 1 5 ? 5.438 -4.863 -0.966 1 98.94 5 VAL B N 1
ATOM 772 C CA . VAL B 1 5 ? 4.957 -4.922 -2.342 1 98.94 5 VAL B CA 1
ATOM 773 C C . VAL B 1 5 ? 3.469 -4.578 -2.385 1 98.94 5 VAL B C 1
ATOM 775 O O . VAL B 1 5 ? 2.67 -5.156 -1.644 1 98.94 5 VAL B O 1
ATOM 778 N N . ILE B 1 6 ? 3.123 -3.596 -3.186 1 98.88 6 ILE B N 1
ATOM 779 C CA . ILE B 1 6 ? 1.731 -3.205 -3.383 1 98.88 6 ILE B CA 1
ATOM 780 C C . ILE B 1 6 ? 1.296 -3.557 -4.805 1 98.88 6 ILE B C 1
ATOM 782 O O . ILE B 1 6 ? 2 -3.252 -5.77 1 98.88 6 ILE B O 1
ATOM 786 N N . SER B 1 7 ? 0.198 -4.215 -4.898 1 98.69 7 SER B N 1
ATOM 787 C CA . SER B 1 7 ? -0.363 -4.531 -6.207 1 98.69 7 SER B CA 1
ATOM 788 C C . SER B 1 7 ? -1.744 -3.91 -6.383 1 98.69 7 SER B C 1
ATOM 790 O O . SER B 1 7 ? -2.615 -4.07 -5.523 1 98.69 7 SER B O 1
ATOM 792 N N . ASP B 1 8 ? -1.969 -3.145 -7.371 1 98.19 8 ASP B N 1
ATOM 793 C CA . ASP B 1 8 ? -3.234 -2.646 -7.902 1 98.19 8 ASP B CA 1
ATOM 794 C C . ASP B 1 8 ? -3.689 -3.473 -9.102 1 98.19 8 ASP B C 1
ATOM 796 O O . ASP B 1 8 ? -3.107 -3.377 -10.188 1 98.19 8 ASP B O 1
ATOM 800 N N . ILE B 1 9 ? -4.738 -4.273 -8.914 1 98.19 9 ILE B N 1
ATOM 801 C CA . ILE B 1 9 ? -5.098 -5.336 -9.844 1 98.19 9 ILE B CA 1
ATOM 802 C C . ILE B 1 9 ? -6.461 -5.043 -10.461 1 98.19 9 ILE B C 1
ATOM 804 O O . ILE B 1 9 ? -7.441 -4.824 -9.742 1 98.19 9 ILE B O 1
ATOM 808 N N . GLU B 1 10 ? -6.516 -4.926 -11.734 1 98.19 10 GLU B N 1
ATOM 809 C CA . GLU B 1 10 ? -7.754 -4.988 -12.508 1 98.19 10 GLU B CA 1
ATOM 810 C C . GLU B 1 10 ? -7.941 -6.367 -13.141 1 98.19 10 GLU B C 1
ATOM 812 O O . GLU B 1 10 ? -7.234 -6.719 -14.086 1 98.19 10 GLU B O 1
ATOM 817 N N . ILE B 1 11 ? -8.898 -7.094 -12.688 1 98.19 11 ILE B N 1
ATOM 818 C CA . ILE B 1 11 ? -9.102 -8.469 -13.125 1 98.19 11 ILE B CA 1
ATOM 819 C C . ILE B 1 11 ? -9.852 -8.484 -14.453 1 98.19 11 ILE B C 1
ATOM 821 O O . ILE B 1 11 ? -10.93 -7.898 -14.57 1 98.19 11 ILE B O 1
ATOM 825 N N . VAL B 1 12 ? -9.273 -9.172 -15.453 1 97.88 12 VAL B N 1
ATOM 826 C CA . VAL B 1 12 ? -9.906 -9.234 -16.766 1 97.88 12 VAL B CA 1
ATOM 827 C C . VAL B 1 12 ? -10.383 -10.664 -17.047 1 97.88 12 VAL B C 1
ATOM 829 O O . VAL B 1 12 ? -11.266 -10.875 -17.875 1 97.88 12 VAL B O 1
ATOM 832 N N . ASP B 1 13 ? -9.828 -11.68 -16.406 1 98.38 13 ASP B N 1
ATOM 833 C CA . ASP B 1 13 ? -10.211 -13.086 -16.453 1 98.38 13 ASP B CA 1
ATOM 834 C C . ASP B 1 13 ? -10.352 -13.672 -15.055 1 98.38 13 ASP B C 1
ATOM 836 O O . ASP B 1 13 ? -9.406 -14.25 -14.516 1 98.38 13 ASP B O 1
ATOM 840 N N . PRO B 1 14 ? -11.547 -13.586 -14.5 1 97.56 14 PRO B N 1
ATOM 841 C CA . PRO B 1 14 ? -11.766 -13.977 -13.102 1 97.56 14 PRO B CA 1
ATOM 842 C C . PRO B 1 14 ? -11.391 -15.438 -12.836 1 97.56 14 PRO B C 1
ATOM 844 O O . PRO B 1 14 ? -10.867 -15.758 -11.766 1 97.56 14 PRO B O 1
ATOM 847 N N . ALA B 1 15 ? -11.664 -16.281 -13.828 1 97.81 15 ALA B N 1
ATOM 848 C CA . ALA B 1 15 ? -11.344 -17.688 -13.625 1 97.81 15 ALA B CA 1
ATOM 849 C C . ALA B 1 15 ? -9.844 -17.906 -13.492 1 97.81 15 ALA B C 1
ATOM 851 O O . ALA B 1 15 ? -9.383 -18.578 -12.57 1 97.81 15 ALA B O 1
ATOM 852 N N . ALA B 1 16 ? -9.109 -17.375 -14.43 1 97.75 16 ALA B N 1
ATOM 853 C CA . ALA B 1 16 ? -7.656 -17.484 -14.367 1 97.75 16 ALA B CA 1
ATOM 854 C C . ALA B 1 16 ? -7.109 -16.797 -13.117 1 97.75 16 ALA B C 1
ATOM 856 O O . ALA B 1 16 ? -6.141 -17.266 -12.523 1 97.75 16 ALA B O 1
ATOM 857 N N . PHE B 1 17 ? -7.746 -15.719 -12.672 1 98.31 17 PHE B N 1
ATOM 858 C CA . PHE B 1 17 ? -7.266 -14.992 -11.5 1 98.31 17 PHE B CA 1
ATOM 859 C C . PHE B 1 17 ? -7.48 -15.812 -10.234 1 98.31 17 PHE B C 1
ATOM 861 O O . PHE B 1 17 ? -6.68 -15.742 -9.297 1 98.31 17 PHE B O 1
ATOM 868 N N . GLU B 1 18 ? -8.539 -16.609 -10.188 1 97.69 18 GLU B N 1
ATOM 869 C CA . GLU B 1 18 ? -8.742 -17.5 -9.047 1 97.69 18 GLU B CA 1
ATOM 870 C C . GLU B 1 18 ? -7.598 -18.516 -8.922 1 97.69 18 GLU B C 1
ATOM 872 O O . GLU B 1 18 ? -7.168 -18.844 -7.816 1 97.69 18 GLU B O 1
ATOM 877 N N . GLU B 1 19 ? -7.148 -19 -10.016 1 96.38 19 GLU B N 1
ATOM 878 C CA . GLU B 1 19 ? -5.988 -19.891 -10.023 1 96.38 19 GLU B CA 1
ATOM 879 C C . GLU B 1 19 ? -4.754 -19.188 -9.461 1 96.38 19 GLU B C 1
ATOM 881 O O . GLU B 1 19 ? -4.016 -19.766 -8.664 1 96.38 19 GLU B O 1
ATOM 886 N N . TYR B 1 20 ? -4.539 -17.984 -9.867 1 98.12 20 TYR B N 1
ATOM 887 C CA . TYR B 1 20 ? -3.42 -17.188 -9.367 1 98.12 20 TYR B CA 1
ATOM 888 C C . TYR B 1 20 ? -3.473 -17.062 -7.852 1 98.12 20 TYR B C 1
ATOM 890 O O . TYR B 1 20 ? -2.453 -17.203 -7.176 1 98.12 20 TYR B O 1
ATOM 898 N N . LYS B 1 21 ? -4.641 -16.812 -7.305 1 97.19 21 LYS B N 1
ATOM 899 C CA . LYS B 1 21 ? -4.809 -16.625 -5.867 1 97.19 21 LYS B CA 1
ATOM 900 C C . LYS B 1 21 ? -4.375 -17.859 -5.094 1 97.19 21 LYS B C 1
ATOM 902 O O . LYS B 1 21 ? -3.906 -17.766 -3.957 1 97.19 21 LYS B O 1
ATOM 907 N N . THR B 1 22 ? -4.48 -19 -5.73 1 95.75 22 THR B N 1
ATOM 908 C CA . THR B 1 22 ? -4.098 -20.266 -5.094 1 95.75 22 THR B CA 1
ATOM 909 C C . THR B 1 22 ? -2.592 -20.484 -5.203 1 95.75 22 THR B C 1
ATOM 911 O O . THR B 1 22 ? -1.976 -21.047 -4.293 1 95.75 22 THR B O 1
ATOM 914 N N . LEU B 1 23 ? -1.975 -19.984 -6.23 1 95.38 23 LEU B N 1
ATOM 915 C CA . LEU B 1 23 ? -0.582 -20.281 -6.551 1 95.38 23 LEU B CA 1
ATOM 916 C C . LEU B 1 23 ? 0.358 -19.328 -5.816 1 95.38 23 LEU B C 1
ATOM 918 O O . LEU B 1 23 ? 1.476 -19.703 -5.457 1 95.38 23 LEU B O 1
ATOM 922 N N . SER B 1 24 ? -0.009 -18.156 -5.539 1 96.5 24 SER B N 1
ATOM 923 C CA . SER B 1 24 ? 0.891 -17.109 -5.098 1 96.5 24 SER B CA 1
ATOM 924 C C . SER B 1 24 ? 1.274 -17.281 -3.631 1 96.5 24 SER B C 1
ATOM 926 O O . SER B 1 24 ? 2.449 -17.172 -3.275 1 96.5 24 SER B O 1
ATOM 928 N N . PRO B 1 25 ? 0.333 -17.672 -2.684 1 97.25 25 PRO B N 1
ATOM 929 C CA . PRO B 1 25 ? 0.631 -17.594 -1.252 1 97.25 25 PRO B CA 1
ATOM 930 C C . PRO B 1 25 ? 1.768 -18.516 -0.829 1 97.25 25 PRO B C 1
ATOM 932 O O . PRO B 1 25 ? 2.639 -18.109 -0.051 1 97.25 25 PRO B O 1
ATOM 935 N N . PRO B 1 26 ? 1.886 -19.703 -1.376 1 97.38 26 PRO B N 1
ATOM 936 C CA . PRO B 1 26 ? 3.008 -20.547 -0.952 1 97.38 26 PRO B CA 1
ATOM 937 C C . PRO B 1 26 ? 4.363 -19.922 -1.27 1 97.38 26 PRO B C 1
ATOM 939 O O . PRO B 1 26 ? 5.305 -20.047 -0.478 1 97.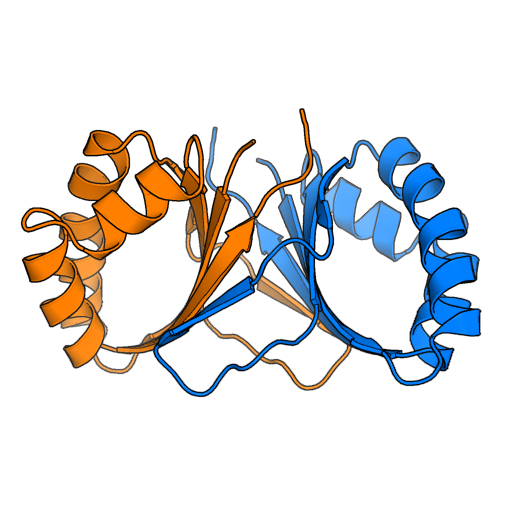38 26 PRO B O 1
ATOM 942 N N . SER B 1 27 ? 4.508 -19.297 -2.389 1 97.81 27 SER B N 1
ATOM 943 C CA . SER B 1 27 ? 5.773 -18.672 -2.752 1 97.81 27 SER B CA 1
ATOM 944 C C . SER B 1 27 ? 6.082 -17.484 -1.846 1 97.81 27 SER B C 1
ATOM 946 O O . SER B 1 27 ? 7.238 -17.234 -1.493 1 97.81 27 SER B O 1
ATOM 948 N N . VAL B 1 28 ? 5.062 -16.688 -1.465 1 98.56 28 VAL B N 1
ATOM 949 C CA . VAL B 1 28 ? 5.238 -15.547 -0.578 1 98.56 28 VAL B CA 1
ATOM 950 C C . VAL B 1 28 ? 5.82 -16.016 0.755 1 98.56 28 VAL B C 1
ATOM 952 O O . VAL B 1 28 ? 6.816 -15.453 1.23 1 98.56 28 VAL B O 1
ATOM 955 N N . ALA B 1 29 ? 5.254 -17.062 1.301 1 98.25 29 ALA B N 1
ATOM 956 C CA . ALA B 1 29 ? 5.676 -17.594 2.598 1 98.25 29 ALA B CA 1
ATOM 957 C C . ALA B 1 29 ? 7.117 -18.094 2.543 1 98.25 29 ALA B C 1
ATOM 959 O O . ALA B 1 29 ? 7.879 -17.922 3.496 1 98.25 29 ALA B O 1
ATOM 960 N N . LYS B 1 30 ? 7.484 -18.672 1.491 1 98 30 LYS B N 1
ATOM 961 C CA . LYS B 1 30 ? 8.812 -19.25 1.331 1 98 30 LYS B CA 1
ATOM 962 C C . LYS B 1 30 ? 9.898 -18.188 1.481 1 98 30 LYS B C 1
ATOM 964 O O . LYS B 1 30 ? 11.008 -18.484 1.944 1 98 30 LYS B O 1
ATOM 969 N N . TYR B 1 31 ? 9.609 -17 1.154 1 98.38 31 TYR B N 1
ATOM 970 C CA . TYR B 1 31 ? 10.609 -15.93 1.2 1 98.38 31 TYR B CA 1
ATOM 971 C C . TYR B 1 31 ? 10.344 -14.992 2.373 1 98.38 31 TYR B C 1
ATOM 973 O O . TYR B 1 31 ? 10.797 -13.844 2.373 1 98.38 31 TYR B O 1
ATOM 981 N N . GLY B 1 32 ? 9.547 -15.516 3.312 1 98.31 32 GLY B N 1
ATOM 982 C CA . GLY B 1 32 ? 9.336 -14.789 4.555 1 98.31 32 GLY B CA 1
ATOM 983 C C . GLY B 1 32 ? 8.305 -13.688 4.441 1 98.31 32 GLY B C 1
ATOM 984 O O . GLY B 1 32 ? 8.219 -12.82 5.312 1 98.31 32 GLY B O 1
ATOM 985 N N . GLY B 1 33 ? 7.504 -13.711 3.381 1 98.62 33 GLY B N 1
ATOM 986 C CA . GLY B 1 33 ? 6.484 -12.695 3.193 1 98.62 33 GLY B CA 1
ATOM 987 C C . GLY B 1 33 ? 5.156 -13.055 3.826 1 98.62 33 GLY B C 1
ATOM 988 O O . GLY B 1 33 ? 4.957 -14.195 4.262 1 98.62 33 GLY B O 1
ATOM 989 N N . ARG B 1 34 ? 4.316 -12.055 3.932 1 98.44 34 ARG B N 1
ATOM 990 C CA . ARG B 1 34 ? 2.928 -12.258 4.328 1 98.44 34 ARG B CA 1
ATOM 991 C C . ARG B 1 34 ? 2.031 -11.172 3.74 1 98.44 34 ARG B C 1
ATOM 993 O O . ARG B 1 34 ? 2.49 -10.062 3.461 1 98.44 34 ARG B O 1
ATOM 1000 N N . PHE B 1 35 ? 0.772 -11.531 3.627 1 98.69 35 PHE B N 1
ATOM 1001 C CA . PHE B 1 35 ? -0.222 -10.555 3.186 1 98.69 35 PHE B CA 1
ATOM 1002 C C . PHE B 1 35 ? -0.699 -9.703 4.355 1 98.69 35 PHE B C 1
ATOM 1004 O O . PHE B 1 35 ? -1.082 -10.234 5.398 1 98.69 35 PHE B O 1
ATOM 1011 N N . LEU B 1 36 ? -0.667 -8.453 4.156 1 98.81 36 LEU B N 1
ATOM 1012 C CA . LEU B 1 36 ? -1.304 -7.535 5.094 1 98.81 36 LEU B CA 1
ATOM 1013 C C . LEU B 1 36 ? -2.725 -7.203 4.652 1 98.81 36 LEU B C 1
ATOM 1015 O O . LEU B 1 36 ? -3.627 -7.082 5.484 1 98.81 36 LEU B O 1
ATOM 1019 N N . ALA B 1 37 ? -2.945 -7 3.379 1 98.81 37 ALA B N 1
ATOM 1020 C CA . ALA B 1 37 ? -4.223 -6.824 2.689 1 98.81 37 ALA B CA 1
ATOM 1021 C C . ALA B 1 37 ? -4.254 -7.617 1.387 1 98.81 37 ALA B C 1
ATOM 1023 O O . ALA B 1 37 ? -3.244 -7.719 0.688 1 98.81 37 ALA B O 1
ATOM 1024 N N . ARG B 1 38 ? -5.391 -8.148 1.035 1 98.5 38 ARG B N 1
ATOM 1025 C CA . ARG B 1 38 ? -5.512 -9.031 -0.123 1 98.5 38 ARG B CA 1
ATOM 1026 C C . ARG B 1 38 ? -6.914 -8.969 -0.716 1 98.5 38 ARG B C 1
ATOM 1028 O O . ARG B 1 38 ? -7.66 -9.945 -0.669 1 98.5 38 ARG B O 1
ATOM 1035 N N . GLY B 1 39 ? -7.234 -7.711 -1.238 1 98.12 39 GLY B N 1
ATOM 1036 C CA . GLY B 1 39 ? -8.516 -7.531 -1.903 1 98.12 39 GLY B CA 1
ATOM 1037 C C . GLY B 1 39 ? -9.641 -7.172 -0.948 1 98.12 39 GLY B C 1
ATOM 1038 O O . GLY B 1 39 ? -10.812 -7.352 -1.27 1 98.12 39 GLY B O 1
ATOM 1039 N N . GLY B 1 40 ? -9.359 -6.742 0.225 1 97.75 40 GLY B N 1
ATOM 1040 C CA . GLY B 1 40 ? -10.367 -6.309 1.177 1 97.75 40 GLY B CA 1
ATOM 1041 C C . GLY B 1 40 ? -11.102 -5.055 0.737 1 97.75 40 GLY B C 1
ATOM 1042 O O . GLY B 1 40 ? -10.789 -4.48 -0.307 1 97.75 40 GLY B O 1
ATOM 1043 N N . ASP B 1 41 ? -12.141 -4.703 1.54 1 98.12 41 ASP B N 1
ATOM 1044 C CA . ASP B 1 41 ? -12.906 -3.5 1.232 1 98.12 41 ASP B CA 1
ATOM 1045 C C . ASP B 1 41 ? -11.984 -2.312 0.97 1 98.12 41 ASP B C 1
ATOM 1047 O O . ASP B 1 41 ? -11.016 -2.1 1.7 1 98.12 41 ASP B O 1
ATOM 1051 N N . LEU B 1 42 ? -12.305 -1.604 -0.089 1 98.56 42 LEU B N 1
ATOM 1052 C CA . LEU B 1 42 ? -11.477 -0.495 -0.551 1 98.56 42 LEU B CA 1
ATOM 1053 C C . LEU B 1 42 ? -12.289 0.79 -0.645 1 98.56 42 LEU B C 1
ATOM 1055 O O . LEU B 1 42 ? -13.391 0.793 -1.203 1 98.56 42 LEU B O 1
ATOM 1059 N N . GLU B 1 43 ? -11.797 1.818 -0.028 1 98.44 43 GLU B N 1
ATOM 1060 C CA . GLU B 1 43 ? -12.375 3.15 -0.149 1 98.44 43 GLU B CA 1
ATOM 1061 C C . GLU B 1 43 ? -11.391 4.129 -0.788 1 98.44 43 GLU B C 1
ATOM 1063 O O . GLU B 1 43 ? -10.242 4.234 -0.352 1 98.44 43 GLU B O 1
ATOM 1068 N N . ILE B 1 44 ? -11.859 4.793 -1.877 1 98.31 44 ILE B N 1
ATOM 1069 C CA . ILE B 1 44 ? -11.094 5.883 -2.471 1 98.31 44 ILE B CA 1
ATOM 1070 C C . ILE B 1 44 ? -11.406 7.188 -1.74 1 98.31 44 ILE B C 1
ATOM 1072 O O . ILE B 1 44 ? -12.555 7.645 -1.735 1 98.31 44 ILE B O 1
ATOM 1076 N N . LEU B 1 45 ? -10.422 7.82 -1.181 1 98.19 45 LEU B N 1
ATOM 1077 C CA . LEU B 1 45 ? -10.664 8.945 -0.281 1 98.19 45 LEU B CA 1
ATOM 1078 C C . LEU B 1 45 ? -10.289 10.266 -0.948 1 98.19 45 LEU B C 1
ATOM 1080 O O . LEU B 1 45 ? -10.961 11.281 -0.737 1 98.19 45 LEU B O 1
ATOM 1084 N N . GLU B 1 46 ? -9.219 10.281 -1.605 1 97.75 46 GLU B N 1
ATOM 1085 C CA . GLU B 1 46 ? -8.773 11.469 -2.328 1 97.75 46 GLU B CA 1
ATOM 1086 C C . GLU B 1 46 ? -8.125 11.094 -3.66 1 97.75 46 GLU B C 1
ATOM 1088 O O . GLU B 1 46 ? -7.484 10.047 -3.773 1 97.75 46 GLU B O 1
ATOM 1093 N N . GLY B 1 47 ? -8.297 11.945 -4.684 1 96.69 47 GLY B N 1
ATOM 1094 C CA . GLY B 1 47 ? -7.484 11.945 -5.887 1 96.69 47 GLY B CA 1
ATOM 1095 C C . GLY B 1 47 ? -8.039 11.07 -6.992 1 96.69 47 GLY B C 1
ATOM 1096 O O . GLY B 1 47 ? -9.164 10.562 -6.883 1 96.69 47 GLY B O 1
ATOM 1097 N N . ASP B 1 48 ? -7.219 10.914 -8.039 1 94.06 48 ASP B N 1
ATOM 1098 C CA . ASP B 1 48 ? -7.676 10.266 -9.266 1 94.06 48 ASP B CA 1
ATOM 1099 C C . ASP B 1 48 ? -7.188 8.82 -9.336 1 94.06 48 ASP B C 1
ATOM 1101 O O . ASP B 1 48 ? -7.547 8.078 -10.25 1 94.06 48 ASP B O 1
ATOM 1105 N N . TRP B 1 49 ? -6.324 8.445 -8.359 1 95.12 49 TRP B N 1
ATOM 1106 C CA . TRP B 1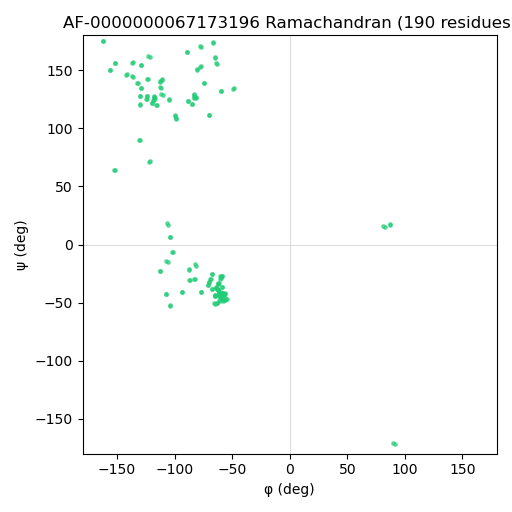 49 ? -5.969 7.035 -8.273 1 95.12 49 TRP B CA 1
ATOM 1107 C C . TRP B 1 49 ? -7.152 6.203 -7.789 1 95.12 49 TRP B C 1
ATOM 1109 O O . TRP B 1 49 ? -7.559 6.301 -6.629 1 95.12 49 TRP B O 1
ATOM 1119 N N . VAL B 1 50 ? -7.672 5.355 -8.742 1 94.94 50 VAL B N 1
ATOM 1120 C CA . VAL B 1 50 ? -8.875 4.582 -8.445 1 94.94 50 VAL B CA 1
ATOM 1121 C C . VAL B 1 50 ? -8.578 3.092 -8.602 1 94.94 50 VAL B C 1
ATOM 1123 O O . VAL B 1 50 ? -9.086 2.445 -9.523 1 94.94 50 VAL B O 1
ATOM 1126 N N . PRO B 1 51 ? -7.816 2.576 -7.699 1 96.88 51 PRO B N 1
ATOM 1127 C CA . PRO B 1 51 ? -7.543 1.138 -7.766 1 96.88 51 PRO B CA 1
ATOM 1128 C C . PRO B 1 51 ? -8.797 0.289 -7.59 1 96.88 51 PRO B C 1
ATOM 1130 O O . PRO B 1 51 ? -9.797 0.76 -7.027 1 96.88 51 PRO B O 1
ATOM 1133 N N . GLN B 1 52 ? -8.758 -0.884 -8.094 1 95.56 52 GLN B N 1
ATOM 1134 C CA . GLN B 1 52 ? -9.914 -1.762 -8 1 95.56 52 GLN B CA 1
ATOM 1135 C C . GLN B 1 52 ? -9.711 -2.834 -6.938 1 95.56 52 GLN B C 1
ATOM 1137 O O . GLN B 1 52 ? -10.617 -3.115 -6.148 1 95.56 52 GLN B O 1
ATOM 1142 N N . ARG B 1 53 ? -8.617 -3.588 -6.965 1 98.06 53 ARG B N 1
ATOM 1143 C CA . ARG B 1 53 ? -8.242 -4.602 -5.984 1 98.06 53 ARG B CA 1
ATOM 1144 C C . ARG B 1 53 ? -6.801 -4.406 -5.527 1 98.06 53 ARG B C 1
ATOM 1146 O O . ARG B 1 53 ? -5.875 -4.426 -6.344 1 98.06 53 ARG B O 1
ATOM 1153 N N . LEU B 1 54 ? -6.637 -4.211 -4.246 1 98.69 54 LEU B N 1
ATOM 1154 C CA . LEU B 1 54 ? -5.293 -3.959 -3.73 1 98.69 54 LEU B CA 1
ATOM 1155 C C . LEU B 1 54 ? -4.82 -5.117 -2.859 1 98.69 54 LEU B C 1
ATOM 1157 O O . LEU B 1 54 ? -5.598 -5.68 -2.086 1 98.69 54 LEU B O 1
ATOM 1161 N N . ALA B 1 55 ? -3.584 -5.43 -3.004 1 98.81 55 ALA B N 1
ATOM 1162 C CA . ALA B 1 55 ? -2.881 -6.266 -2.035 1 98.81 55 ALA B CA 1
ATOM 1163 C C . ALA B 1 55 ? -1.639 -5.562 -1.499 1 98.81 55 ALA B C 1
ATOM 1165 O O . ALA B 1 55 ? -1.011 -4.773 -2.209 1 98.81 55 ALA B O 1
ATOM 1166 N N . ILE B 1 56 ? -1.403 -5.75 -0.289 1 98.94 56 ILE B N 1
ATOM 1167 C CA . ILE B 1 56 ? -0.168 -5.328 0.363 1 98.94 56 ILE B CA 1
ATOM 1168 C C . ILE B 1 56 ? 0.549 -6.543 0.945 1 98.94 56 ILE B C 1
ATOM 1170 O O . ILE B 1 56 ? -0.017 -7.273 1.761 1 98.94 56 ILE B O 1
ATOM 1174 N N . LEU B 1 57 ? 1.747 -6.758 0.528 1 98.88 57 LEU B N 1
ATOM 1175 C CA . LEU B 1 57 ? 2.605 -7.801 1.084 1 98.88 57 LEU B CA 1
ATOM 1176 C C . LEU B 1 57 ? 3.76 -7.191 1.87 1 98.88 57 LEU B C 1
ATOM 1178 O O . LEU B 1 57 ? 4.332 -6.18 1.457 1 98.88 57 LEU B O 1
ATOM 1182 N N . GLU B 1 58 ? 4.098 -7.812 2.934 1 98.88 58 GLU B N 1
ATOM 1183 C CA . GLU B 1 58 ? 5.266 -7.445 3.732 1 98.88 58 GLU B CA 1
ATOM 1184 C C . GLU B 1 58 ? 6.34 -8.531 3.666 1 98.88 58 GLU B C 1
ATOM 1186 O O . GLU B 1 58 ? 6.035 -9.719 3.762 1 98.88 58 GLU B O 1
ATOM 1191 N N . PHE B 1 59 ? 7.559 -8.109 3.496 1 98.88 59 PHE B N 1
ATOM 1192 C CA . PHE B 1 59 ? 8.734 -8.969 3.549 1 98.88 59 PHE B CA 1
ATOM 1193 C C . PHE B 1 59 ? 9.719 -8.477 4.602 1 98.88 59 PHE B C 1
ATOM 1195 O O . PHE B 1 59 ? 9.664 -7.312 5.016 1 98.88 59 PHE B O 1
ATOM 1202 N N . PRO B 1 60 ? 10.648 -9.367 5.016 1 98.69 60 PRO B N 1
ATOM 1203 C CA . PRO B 1 60 ? 11.609 -8.953 6.047 1 98.69 60 PRO B CA 1
ATOM 1204 C C . PRO B 1 60 ? 12.5 -7.805 5.594 1 98.69 60 PRO B C 1
ATOM 1206 O O . PRO B 1 60 ? 12.961 -7.012 6.422 1 98.69 60 PRO B O 1
ATOM 1209 N N . ASP B 1 61 ? 12.844 -7.746 4.363 1 98.5 61 ASP B N 1
ATOM 1210 C CA . ASP B 1 61 ? 13.633 -6.664 3.783 1 98.5 61 ASP B CA 1
ATOM 1211 C C . ASP B 1 61 ? 13.5 -6.641 2.262 1 98.5 61 ASP B C 1
ATOM 1213 O O . ASP B 1 61 ? 12.82 -7.484 1.681 1 98.5 61 ASP B O 1
ATOM 1217 N N . VAL B 1 62 ? 14.094 -5.652 1.657 1 98.44 62 VAL B N 1
ATOM 1218 C CA . VAL B 1 62 ? 14 -5.441 0.217 1 98.44 62 VAL B CA 1
ATOM 1219 C C . VAL B 1 62 ? 14.594 -6.637 -0.521 1 98.44 62 VAL B C 1
ATOM 1221 O O . VAL B 1 62 ? 14.055 -7.078 -1.54 1 98.44 62 VAL B O 1
ATOM 1224 N N . ASP B 1 63 ? 15.727 -7.168 -0.041 1 98.56 63 ASP B N 1
ATOM 1225 C CA . ASP B 1 63 ? 16.359 -8.305 -0.701 1 98.56 63 ASP B CA 1
ATOM 1226 C C . ASP B 1 63 ? 15.422 -9.508 -0.75 1 98.56 63 ASP B C 1
ATOM 1228 O O . ASP B 1 63 ? 15.328 -10.195 -1.771 1 98.56 63 ASP B O 1
ATOM 1232 N N . ALA B 1 64 ? 14.742 -9.742 0.301 1 98.75 64 ALA B N 1
ATOM 1233 C CA . ALA B 1 64 ? 13.797 -10.852 0.346 1 98.75 64 ALA B CA 1
ATOM 1234 C C . ALA B 1 64 ? 12.648 -10.633 -0.643 1 98.75 64 ALA B C 1
ATOM 1236 O O . ALA B 1 64 ? 12.242 -11.57 -1.337 1 98.75 64 ALA B O 1
ATOM 1237 N N . ALA B 1 65 ? 12.102 -9.453 -0.714 1 98.81 65 ALA B N 1
ATOM 1238 C CA . ALA B 1 65 ? 11.039 -9.141 -1.657 1 98.81 65 ALA B CA 1
ATOM 1239 C C . ALA B 1 65 ? 11.492 -9.352 -3.098 1 98.81 65 ALA B C 1
ATOM 1241 O O . ALA B 1 65 ? 10.781 -9.969 -3.896 1 98.81 65 ALA B O 1
ATOM 1242 N N . ARG B 1 66 ? 12.68 -8.844 -3.352 1 98.5 66 ARG B N 1
ATOM 1243 C CA . ARG B 1 66 ? 13.219 -8.977 -4.703 1 98.5 66 ARG B CA 1
ATOM 1244 C C . ARG B 1 66 ? 13.469 -10.445 -5.047 1 98.5 66 ARG B C 1
ATOM 1246 O O . ARG B 1 66 ? 13.227 -10.875 -6.176 1 98.5 66 ARG B O 1
ATOM 1253 N N . ALA B 1 67 ? 14.023 -11.148 -4.098 1 98.62 67 ALA B N 1
ATOM 1254 C CA . ALA B 1 67 ? 14.25 -12.57 -4.312 1 98.62 67 ALA B CA 1
ATOM 1255 C C . ALA B 1 67 ? 12.945 -13.297 -4.633 1 98.62 67 ALA B C 1
ATOM 1257 O O . ALA B 1 67 ? 12.914 -14.172 -5.496 1 98.62 67 ALA B O 1
ATOM 1258 N N . TRP B 1 68 ? 11.93 -12.961 -3.947 1 98.75 68 TRP B N 1
ATOM 1259 C CA . TRP B 1 68 ? 10.617 -13.539 -4.23 1 98.75 68 TRP B CA 1
ATOM 1260 C C . TRP B 1 68 ? 10.148 -13.156 -5.629 1 98.75 68 TRP B C 1
ATOM 1262 O O . TRP B 1 68 ? 9.75 -14.023 -6.414 1 98.75 68 TRP B O 1
ATOM 1272 N N . LEU B 1 69 ? 10.188 -11.898 -5.953 1 98.44 69 LEU B N 1
ATOM 1273 C CA . LEU B 1 69 ? 9.68 -11.383 -7.223 1 98.44 69 LEU B CA 1
ATOM 1274 C C . LEU B 1 69 ? 10.398 -12.039 -8.398 1 98.44 69 LEU B C 1
ATOM 1276 O O . LEU B 1 69 ? 9.82 -12.203 -9.469 1 98.44 69 LEU B O 1
ATOM 1280 N N . GLU B 1 70 ? 11.641 -12.469 -8.148 1 97.88 70 GLU B N 1
ATOM 1281 C CA . GLU B 1 70 ? 12.461 -13.039 -9.211 1 97.88 70 GLU B CA 1
ATOM 1282 C C . GLU B 1 70 ? 12.531 -14.562 -9.094 1 97.88 70 GLU B C 1
ATOM 1284 O O . GLU B 1 70 ? 13.266 -15.211 -9.844 1 97.88 70 GLU B O 1
ATOM 1289 N N . SER B 1 71 ? 11.852 -15.148 -8.258 1 98.19 71 SER B N 1
ATOM 1290 C CA . SER B 1 71 ? 12.016 -16.547 -7.879 1 98.19 71 SER B CA 1
ATOM 1291 C C . SER B 1 71 ? 11.352 -17.469 -8.891 1 98.19 71 SER B C 1
ATOM 1293 O O . SER B 1 71 ? 10.344 -17.109 -9.5 1 98.19 71 SER B O 1
ATOM 1295 N N . VAL B 1 72 ? 11.883 -18.656 -9.031 1 97.75 72 VAL B N 1
ATOM 1296 C CA . VAL B 1 72 ? 11.297 -19.703 -9.859 1 97.75 72 VAL B CA 1
ATOM 1297 C C . VAL B 1 72 ? 9.984 -20.172 -9.242 1 97.75 72 VAL B C 1
ATOM 1299 O O . VAL B 1 72 ? 9.086 -20.641 -9.945 1 97.75 72 VAL B O 1
ATOM 1302 N N . GLU B 1 73 ? 9.828 -20.016 -7.891 1 97.31 73 GLU B N 1
ATOM 1303 C CA . GLU B 1 73 ? 8.617 -20.438 -7.199 1 97.31 73 GLU B CA 1
ATOM 1304 C C . GLU B 1 73 ? 7.445 -19.531 -7.531 1 97.31 73 GLU B C 1
ATOM 1306 O O . GLU B 1 73 ? 6.301 -19.969 -7.617 1 97.31 73 GLU B O 1
ATOM 1311 N N . TYR B 1 74 ? 7.742 -18.203 -7.73 1 98.19 74 TYR B N 1
ATOM 1312 C CA . TYR B 1 74 ? 6.672 -17.25 -7.988 1 98.19 74 TYR B CA 1
ATOM 1313 C C . TYR B 1 74 ? 6.359 -17.172 -9.477 1 98.19 74 TYR B C 1
ATOM 1315 O O . TYR B 1 74 ? 5.254 -16.781 -9.867 1 98.19 74 TYR B O 1
ATOM 1323 N N . ALA B 1 75 ? 7.262 -17.562 -10.352 1 97.88 75 ALA B N 1
ATOM 1324 C CA . ALA B 1 75 ? 7.191 -17.359 -11.797 1 97.88 75 ALA B CA 1
ATOM 1325 C C . ALA B 1 75 ? 5.898 -17.938 -12.367 1 97.88 75 ALA B C 1
ATOM 1327 O O . ALA B 1 75 ? 5.207 -17.266 -13.148 1 97.88 75 ALA B O 1
ATOM 1328 N N . PRO B 1 76 ? 5.496 -19.188 -12.016 1 97.44 76 PRO B N 1
ATOM 1329 C CA . PRO B 1 76 ? 4.242 -19.703 -12.578 1 97.44 76 PRO B CA 1
ATOM 1330 C C . PRO B 1 76 ? 3.037 -18.844 -12.188 1 97.44 76 PRO B C 1
ATOM 1332 O O . PRO B 1 76 ? 2.156 -18.594 -13.016 1 97.44 76 PRO B O 1
ATOM 1335 N N . ALA B 1 77 ? 2.922 -18.391 -10.922 1 98.06 77 ALA B N 1
ATOM 1336 C CA . ALA B 1 77 ? 1.83 -17.516 -10.484 1 98.06 77 ALA B CA 1
ATOM 1337 C C . ALA B 1 77 ? 1.847 -16.188 -11.234 1 98.06 77 ALA B C 1
ATOM 1339 O O . ALA B 1 77 ? 0.799 -15.703 -11.664 1 98.06 77 ALA B O 1
ATOM 1340 N N . ARG B 1 78 ? 3.029 -15.602 -11.391 1 98.06 78 ARG B N 1
ATOM 1341 C CA . ARG B 1 78 ? 3.178 -14.344 -12.117 1 98.06 78 ARG B CA 1
ATOM 1342 C C . ARG B 1 78 ? 2.633 -14.461 -13.539 1 98.06 78 ARG B C 1
ATOM 1344 O O . ARG B 1 78 ? 1.934 -13.57 -14.016 1 98.06 78 ARG B O 1
ATOM 1351 N N . GLU B 1 79 ? 3.023 -15.562 -14.219 1 97.94 79 GLU B N 1
ATOM 1352 C CA . GLU B 1 79 ? 2.559 -15.781 -15.586 1 97.94 79 GLU B CA 1
ATOM 1353 C C . GLU B 1 79 ? 1.034 -15.812 -15.656 1 97.94 79 GLU B C 1
ATOM 1355 O O . GLU B 1 79 ? 0.433 -15.18 -16.531 1 97.94 79 GLU B O 1
ATOM 1360 N N . VAL B 1 80 ? 0.451 -16.578 -14.781 1 98.31 80 VAL B N 1
ATOM 1361 C CA . VAL B 1 80 ? -1.005 -16.656 -14.742 1 98.31 80 VAL B CA 1
ATOM 1362 C C . VAL B 1 80 ? -1.59 -15.273 -14.461 1 98.31 80 VAL B C 1
ATOM 1364 O O . VAL B 1 80 ? -2.541 -14.852 -15.125 1 98.31 80 VAL B O 1
ATOM 1367 N N . ARG B 1 81 ? -1.059 -14.516 -13.406 1 98.5 81 ARG B N 1
ATOM 1368 C CA . ARG B 1 81 ? -1.548 -13.188 -13.039 1 98.5 81 ARG B CA 1
ATOM 1369 C C . ARG B 1 81 ? -1.495 -12.234 -14.234 1 98.5 81 ARG B C 1
ATOM 1371 O O . ARG B 1 81 ? -2.457 -11.516 -14.5 1 98.5 81 ARG B O 1
ATOM 1378 N N . GLN B 1 82 ? -0.413 -12.266 -15.008 1 97.94 82 GLN B N 1
ATOM 1379 C CA . GLN B 1 82 ? -0.199 -11.344 -16.125 1 97.94 82 GLN B CA 1
ATOM 1380 C C . GLN B 1 82 ? -1.181 -11.617 -17.25 1 97.94 82 GLN B C 1
ATOM 1382 O O . GLN B 1 82 ? -1.553 -10.703 -18 1 97.94 82 GLN B O 1
ATOM 1387 N N . GLY B 1 83 ? -1.575 -12.82 -17.375 1 97.88 83 GLY B N 1
ATOM 1388 C CA . GLY B 1 83 ? -2.59 -13.156 -18.375 1 97.88 83 GLY B CA 1
ATOM 1389 C C . GLY B 1 83 ? -4 -12.867 -17.891 1 97.88 83 GLY B C 1
ATOM 1390 O O . GLY B 1 83 ? -4.914 -12.711 -18.703 1 97.88 83 GLY B O 1
ATOM 1391 N N . ALA B 1 84 ? -4.203 -12.727 -16.625 1 98.38 84 ALA B N 1
ATOM 1392 C CA . ALA B 1 84 ? -5.539 -12.688 -16.031 1 98.38 84 ALA B CA 1
ATOM 1393 C C . ALA B 1 84 ? -5.91 -11.266 -15.617 1 98.38 84 ALA B C 1
ATOM 1395 O O . ALA B 1 84 ? -7.074 -10.984 -15.32 1 98.38 84 ALA B O 1
ATOM 1396 N N . ALA B 1 85 ? -4.914 -10.32 -15.539 1 98.19 85 ALA B N 1
ATOM 1397 C CA . ALA B 1 85 ? -5.164 -9.016 -14.938 1 98.19 85 ALA B CA 1
ATOM 1398 C C . ALA B 1 85 ? -4.184 -7.969 -15.461 1 98.19 85 ALA B C 1
ATOM 1400 O O . ALA B 1 85 ? -3.061 -8.297 -15.852 1 98.19 85 ALA B O 1
ATOM 1401 N N . LYS B 1 86 ? -4.613 -6.754 -15.516 1 98 86 LYS B N 1
ATOM 1402 C CA . LYS B 1 86 ? -3.711 -5.609 -15.57 1 98 86 LYS B CA 1
ATOM 1403 C C . LYS B 1 86 ? -3.229 -5.215 -14.18 1 98 86 LYS B C 1
ATOM 1405 O O . LYS B 1 86 ? -4.039 -5.016 -13.266 1 98 86 LYS B O 1
ATOM 1410 N N . THR B 1 87 ? -1.94 -5.145 -14.062 1 98.12 87 THR B N 1
ATOM 1411 C CA . THR B 1 87 ? -1.383 -4.98 -12.719 1 98.12 87 THR B CA 1
ATOM 1412 C C . THR B 1 87 ? -0.485 -3.748 -12.656 1 98.12 87 THR B C 1
ATOM 1414 O O . THR B 1 87 ? 0.347 -3.533 -13.539 1 98.12 87 THR B O 1
ATOM 1417 N N . GLY B 1 88 ? -0.752 -2.848 -11.734 1 98.19 88 GLY B N 1
ATOM 1418 C CA . GLY B 1 88 ? 0.302 -1.998 -11.203 1 98.19 88 GLY B CA 1
ATOM 1419 C C . GLY B 1 88 ? 1.014 -2.605 -10.008 1 98.19 88 GLY B C 1
ATOM 1420 O O . GLY B 1 88 ? 0.37 -3.033 -9.047 1 98.19 88 GLY B 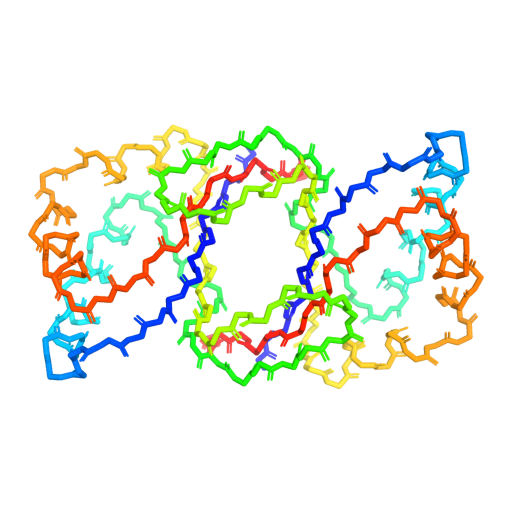O 1
ATOM 1421 N N . LEU B 1 89 ? 2.307 -2.762 -10.062 1 98.62 89 LEU B N 1
ATOM 1422 C CA . LEU B 1 89 ? 3.1 -3.418 -9.023 1 98.62 89 LEU B CA 1
ATOM 1423 C C . LEU B 1 89 ? 4.293 -2.557 -8.633 1 98.62 89 LEU B C 1
ATOM 1425 O O . LEU B 1 89 ? 5.059 -2.113 -9.492 1 98.62 89 LEU B O 1
ATOM 1429 N N . VAL B 1 90 ? 4.414 -2.326 -7.332 1 98.75 90 VAL B N 1
ATOM 1430 C CA . VAL B 1 90 ? 5.547 -1.534 -6.863 1 98.75 90 VAL B CA 1
ATOM 1431 C C . VAL B 1 90 ? 6.148 -2.178 -5.613 1 98.75 90 VAL B C 1
ATOM 1433 O O . VAL B 1 90 ? 5.488 -2.977 -4.945 1 98.75 90 VAL B O 1
ATOM 1436 N N . LEU B 1 91 ? 7.395 -1.896 -5.352 1 98.88 91 LEU B N 1
ATOM 1437 C CA . LEU B 1 91 ? 8.141 -2.242 -4.145 1 98.88 91 LEU B CA 1
ATOM 1438 C C . LEU B 1 91 ? 8.602 -0.986 -3.412 1 98.88 91 LEU B C 1
ATOM 1440 O O . LEU B 1 91 ? 9.18 -0.084 -4.023 1 98.88 91 LEU B O 1
ATOM 1444 N N . VAL B 1 92 ? 8.289 -0.915 -2.117 1 98.88 92 VAL B N 1
ATOM 1445 C CA . VAL B 1 92 ? 8.672 0.267 -1.352 1 98.88 92 VAL B CA 1
ATOM 1446 C C . VAL B 1 92 ? 9.32 -0.158 -0.038 1 98.88 92 VAL B C 1
ATOM 1448 O O . VAL B 1 92 ? 8.875 -1.11 0.605 1 98.88 92 VAL B O 1
ATOM 1451 N N . SER B 1 93 ? 10.398 0.542 0.354 1 98.81 93 SER B N 1
ATOM 1452 C CA . SER B 1 93 ? 11.102 0.265 1.604 1 98.81 93 SER B CA 1
ATOM 1453 C C . SER B 1 93 ? 10.305 0.762 2.805 1 98.81 93 SER B C 1
ATOM 1455 O O . SER B 1 93 ? 9.719 1.848 2.764 1 98.81 93 SER B O 1
ATOM 1457 N N . GLY B 1 94 ? 10.312 -0.077 3.865 1 98.69 94 GLY B N 1
ATOM 1458 C CA . GLY B 1 94 ? 9.656 0.316 5.102 1 98.69 94 GLY B CA 1
ATOM 1459 C C . GLY B 1 94 ? 10.469 1.298 5.922 1 98.69 94 GLY B C 1
ATOM 1460 O O . GLY B 1 94 ? 11.57 1.685 5.523 1 98.69 94 GLY B O 1
ATOM 1461 N N . VAL B 1 95 ? 9.805 1.81 6.965 1 98.38 95 VAL B N 1
ATOM 1462 C CA . VAL B 1 95 ? 10.516 2.652 7.918 1 98.38 95 VAL B CA 1
ATOM 1463 C C . VAL B 1 95 ? 11.344 1.782 8.859 1 98.38 95 VAL B C 1
ATOM 1465 O O . VAL B 1 95 ? 11.07 0.591 9.023 1 98.38 95 VAL B O 1
ATOM 1468 N N . PRO B 1 96 ? 12.43 2.387 9.375 1 92.75 96 PRO B N 1
ATOM 1469 C CA . PRO B 1 96 ? 13.188 1.625 10.367 1 92.75 96 PRO B CA 1
ATOM 1470 C C . PRO B 1 96 ? 12.344 1.24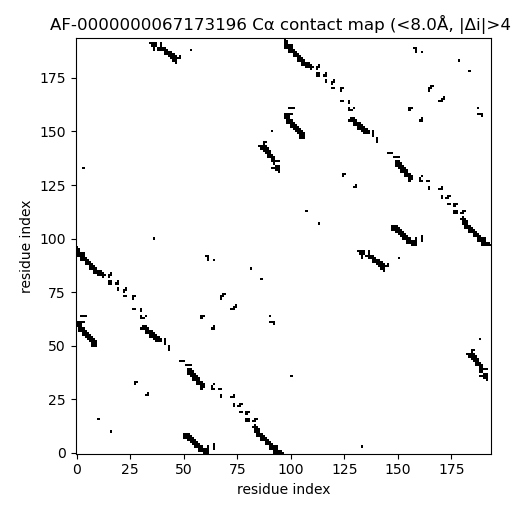4 11.586 1 92.75 96 PRO B C 1
ATOM 1472 O O . PRO B 1 96 ? 11.461 2.004 11.992 1 92.75 96 PRO B O 1
ATOM 1475 N N . GLY B 1 97 ? 12.398 -0.09 12.023 1 72.81 97 GLY B N 1
ATOM 1476 C CA . GLY B 1 97 ? 11.703 -0.568 13.211 1 72.81 97 GLY B CA 1
ATOM 1477 C C . GLY B 1 97 ? 12.156 0.116 14.484 1 72.81 97 GLY B C 1
ATOM 1478 O O . GLY B 1 97 ? 13.25 0.678 14.539 1 72.81 97 GLY B O 1
#

InterPro domains:
  IPR010753 Domain of unknown function DUF1330 [PF07045] (2-95)
  IPR011008 Dimeric alpha-beta barrel [SSF54909] (1-95)

Secondary structure (DSSP, 8-state):
--EEEEEEEEES-HHHHHHHHHHHHHHHHHTT-EEEEES--EEEEESS---SEEEEEEESSHHHHHHHHT-TTTHHHHHHHHHHEEEEEEEEEPPP-/--EEEEEEEEES-HHHHHHHHHHHHHHHHHTT-EEEEES--EEEEESS---SEEEEEEESSHHHHHHHHT-TTTHHHHHHHHHHEEEEEEEEEPPP-

Sequence (194 aa):
MSAYVISDIEIVDPAAFEEYKTLSPPSVAKYGGRFLARGGDLEILEGDWVPQRLAILEFPDVDAARAWLESVEYAPAREVRQGAAKTGLVLVSGVPGMSAYVISDIEIVDPAAFEEYKTLSPPSVAKYGGRFLARGGDLEILEGDWVPQRLAILEFPDVDAARAWLESVEYAPAREVRQGAAKTGLVLVSGVPG

Foldseek 3Di:
DKKKKKKQKAFPAVVLVVVLVVQAVVLQVVLAKDKPAWFDDDDDDDDDDDGRGMIMMMGPFPVSVVCSVPDPSCVVSVVSRVVGIDMDMDMDGDDDD/DKKKKKKQKAFPAVVLVVVLVVQAVVLQVVLAKDKPAWFDDDDDDDDDDDGRGMIMMMGPFPVSVVCSVPDPSRVVSVVSRVVGIDMDMDMDGDDDD